Protein AF-A0A2C5Y7M2-F1 (afdb_monomer)

Structure (mmCIF, N/CA/C/O backbone):
data_AF-A0A2C5Y7M2-F1
#
_entry.id   AF-A0A2C5Y7M2-F1
#
loop_
_atom_site.group_PDB
_atom_site.id
_atom_site.type_symbol
_atom_site.label_atom_id
_atom_site.label_alt_id
_atom_site.label_comp_id
_atom_site.label_asym_id
_atom_site.label_entity_id
_atom_site.label_seq_id
_atom_site.pdbx_PDB_ins_code
_atom_site.Cartn_x
_atom_site.Cartn_y
_atom_site.Cartn_z
_atom_site.occupancy
_atom_site.B_iso_or_equiv
_atom_site.auth_seq_id
_atom_site.auth_comp_id
_atom_site.auth_asym_id
_atom_site.auth_atom_id
_atom_site.pdbx_PDB_model_num
ATOM 1 N N . MET A 1 1 ? 24.178 -23.827 -6.432 1.00 39.00 1 MET A N 1
ATOM 2 C CA . MET A 1 1 ? 23.435 -22.888 -7.298 1.00 39.00 1 MET A CA 1
ATOM 3 C C . MET A 1 1 ? 21.997 -23.362 -7.324 1.00 39.00 1 MET A C 1
ATOM 5 O O . MET A 1 1 ? 21.702 -24.304 -8.042 1.00 39.00 1 MET A O 1
ATOM 9 N N . ALA A 1 2 ? 21.168 -22.826 -6.428 1.00 41.78 2 ALA A N 1
ATOM 10 C CA . ALA A 1 2 ? 19.738 -23.113 -6.415 1.00 41.78 2 ALA A CA 1
ATOM 11 C C . ALA A 1 2 ? 19.063 -22.194 -7.438 1.00 41.78 2 ALA A C 1
ATOM 13 O O . ALA A 1 2 ? 19.348 -20.998 -7.473 1.00 41.78 2 ALA A O 1
ATOM 14 N N . ASP A 1 3 ? 18.250 -22.792 -8.297 1.00 46.00 3 ASP A N 1
ATOM 15 C CA . ASP A 1 3 ? 17.475 -22.138 -9.343 1.00 46.00 3 ASP A CA 1
ATOM 16 C C . ASP A 1 3 ? 16.365 -21.289 -8.692 1.00 46.00 3 ASP A C 1
ATOM 18 O O . ASP A 1 3 ? 15.416 -21.827 -8.121 1.00 46.00 3 ASP A O 1
ATOM 22 N N . ASP A 1 4 ? 16.519 -19.960 -8.715 1.00 47.12 4 ASP A N 1
ATOM 23 C CA . ASP A 1 4 ? 15.550 -18.971 -8.207 1.00 47.12 4 ASP A CA 1
ATOM 24 C C . ASP A 1 4 ? 14.400 -18.792 -9.221 1.00 47.12 4 ASP A C 1
ATOM 26 O O . ASP A 1 4 ? 14.153 -17.711 -9.759 1.00 47.12 4 ASP A O 1
ATOM 30 N N . SER A 1 5 ? 13.717 -19.890 -9.557 1.00 58.22 5 SER A N 1
ATOM 31 C CA . SER A 1 5 ? 12.527 -19.863 -10.411 1.00 58.22 5 SER A CA 1
ATOM 32 C C . SER A 1 5 ? 11.330 -19.348 -9.611 1.00 58.22 5 SER A C 1
ATOM 34 O O . SER A 1 5 ? 10.579 -20.098 -8.987 1.00 58.22 5 SER A O 1
ATOM 36 N N . VAL A 1 6 ? 11.162 -18.026 -9.622 1.00 54.34 6 VAL A N 1
ATOM 37 C CA . VAL A 1 6 ? 9.987 -17.330 -9.084 1.00 54.34 6 VAL A CA 1
ATOM 38 C C . VAL A 1 6 ? 8.741 -17.725 -9.899 1.00 54.34 6 VAL A C 1
ATOM 40 O O . VAL A 1 6 ? 8.752 -17.570 -11.123 1.00 54.34 6 VAL A O 1
ATOM 43 N N . PRO A 1 7 ? 7.651 -18.199 -9.265 1.00 54.91 7 PRO A N 1
ATOM 44 C CA . PRO A 1 7 ? 6.430 -18.563 -9.977 1.00 54.91 7 PRO A CA 1
ATOM 45 C C . PRO A 1 7 ? 5.786 -17.342 -10.659 1.00 54.91 7 PRO A C 1
ATOM 47 O O . PRO A 1 7 ? 5.902 -16.217 -10.158 1.00 54.91 7 PRO A O 1
ATOM 50 N N . PRO A 1 8 ? 5.087 -17.535 -11.794 1.00 54.19 8 PRO A N 1
ATOM 51 C CA . PRO A 1 8 ? 4.424 -16.449 -12.504 1.00 54.19 8 PRO A CA 1
ATOM 52 C C . PRO A 1 8 ? 3.379 -15.777 -11.605 1.00 54.19 8 PRO A C 1
ATOM 54 O O . PRO A 1 8 ? 2.550 -16.435 -10.977 1.00 54.19 8 PRO A O 1
ATOM 57 N N . MET A 1 9 ? 3.441 -14.446 -11.541 1.00 57.28 9 MET A N 1
ATOM 58 C CA . MET A 1 9 ? 2.537 -13.627 -10.734 1.00 57.28 9 MET A CA 1
ATOM 59 C C . MET A 1 9 ? 1.084 -13.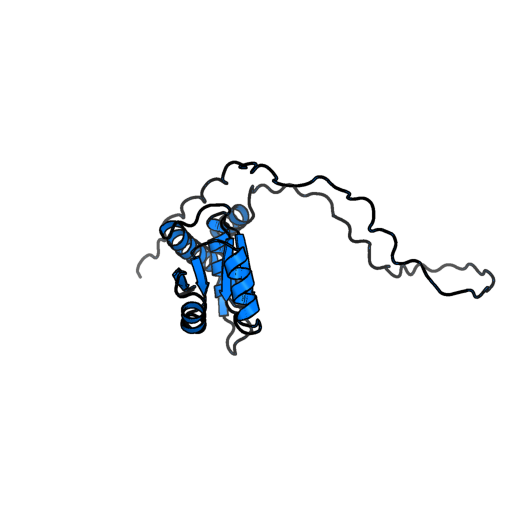800 -11.208 1.00 57.28 9 MET A C 1
ATOM 61 O O . MET A 1 9 ? 0.829 -13.691 -12.410 1.00 57.28 9 MET A O 1
ATOM 65 N N . PRO A 1 10 ? 0.119 -14.030 -10.297 1.00 65.19 10 PRO A N 1
ATOM 66 C CA . PRO A 1 10 ? -1.288 -14.086 -10.667 1.00 65.19 10 PRO A CA 1
ATOM 67 C C . PRO A 1 10 ? -1.776 -12.708 -11.153 1.00 65.19 10 PRO A C 1
ATOM 69 O O . PRO A 1 10 ? -1.325 -11.680 -10.632 1.00 65.19 10 PRO A O 1
ATOM 72 N N . PRO A 1 11 ? -2.701 -12.661 -12.131 1.00 58.88 11 PRO A N 1
ATOM 73 C CA . PRO A 1 11 ? -3.216 -11.406 -12.665 1.00 58.88 11 PRO A CA 1
ATOM 74 C C . PRO A 1 11 ? -3.920 -10.585 -11.569 1.00 58.88 11 PRO A C 1
ATOM 76 O O . PRO A 1 11 ? -4.541 -11.162 -10.668 1.00 58.88 11 PRO A O 1
ATOM 79 N N . PRO A 1 12 ? -3.840 -9.240 -11.616 1.00 57.75 12 PRO A N 1
ATOM 80 C CA . PRO A 1 12 ? -4.549 -8.392 -10.666 1.00 57.75 12 PRO A CA 1
ATOM 81 C C . PRO A 1 12 ? -6.064 -8.641 -10.762 1.00 57.75 12 PRO A C 1
ATOM 83 O O . PRO A 1 12 ? -6.567 -8.929 -11.852 1.00 57.75 12 PRO A O 1
ATOM 86 N N . PRO A 1 13 ? -6.810 -8.541 -9.646 1.00 65.69 13 PRO A N 1
ATOM 87 C CA . PRO A 1 13 ? -8.252 -8.737 -9.681 1.00 65.69 13 PRO A CA 1
ATOM 88 C C . PRO A 1 13 ? -8.921 -7.695 -10.593 1.00 65.69 13 PRO A C 1
ATOM 90 O O . PRO A 1 13 ? -8.431 -6.563 -10.692 1.00 65.69 13 PRO A O 1
ATOM 93 N N . PRO A 1 14 ? -10.042 -8.051 -11.246 1.00 60.78 14 PRO A N 1
ATOM 94 C CA . PRO A 1 14 ? -10.789 -7.114 -12.074 1.00 60.78 14 PRO A CA 1
ATOM 95 C C . PRO A 1 14 ? -11.267 -5.916 -11.237 1.00 60.78 14 PRO A C 1
ATOM 97 O O . PRO A 1 14 ? -11.563 -6.078 -10.047 1.00 60.78 14 PRO A O 1
ATOM 100 N N . PRO A 1 15 ? -11.352 -4.708 -11.829 1.00 54.75 15 PRO A N 1
ATOM 101 C CA . PRO A 1 15 ? -11.869 -3.544 -11.123 1.00 54.75 15 PRO A CA 1
ATOM 102 C C . PRO A 1 15 ? -13.305 -3.821 -10.645 1.00 54.75 15 PRO A C 1
ATOM 104 O O . PRO A 1 15 ? -14.077 -4.448 -11.379 1.00 54.75 15 PRO A O 1
ATOM 107 N N . PRO A 1 16 ? -13.692 -3.369 -9.437 1.00 62.81 16 PRO A N 1
ATOM 108 C CA . PRO A 1 16 ? -15.065 -3.519 -8.974 1.00 62.81 16 PRO A CA 1
ATOM 109 C C . PRO A 1 16 ? -16.026 -2.823 -9.953 1.00 62.81 16 PRO A C 1
ATOM 111 O O . PRO A 1 16 ? -15.674 -1.776 -10.514 1.00 62.81 16 PRO A O 1
ATOM 114 N N . PRO A 1 17 ? -17.248 -3.352 -10.157 1.00 53.97 17 PRO A N 1
ATOM 115 C CA . PRO A 1 17 ? -18.265 -2.640 -10.917 1.00 53.97 17 PRO A CA 1
ATOM 116 C C . PRO A 1 17 ? -18.476 -1.269 -10.275 1.00 53.97 17 PRO A C 1
ATOM 118 O O . PRO A 1 17 ? -18.503 -1.159 -9.049 1.00 53.97 17 PRO A O 1
ATOM 121 N N . ALA A 1 18 ? -18.601 -0.223 -11.097 1.00 44.53 18 ALA A N 1
ATOM 122 C CA . ALA A 1 18 ? -18.825 1.141 -10.637 1.00 44.53 18 ALA A CA 1
ATOM 123 C C . ALA A 1 18 ? -20.130 1.214 -9.828 1.00 44.53 18 ALA A C 1
ATOM 125 O O . ALA A 1 18 ? -21.208 1.478 -10.361 1.00 44.53 18 ALA A O 1
ATOM 126 N N . ALA A 1 19 ? -20.041 0.961 -8.524 1.00 40.66 19 ALA A N 1
ATOM 127 C CA . ALA A 1 19 ? -21.136 1.126 -7.596 1.00 40.66 19 ALA A CA 1
ATOM 128 C C . ALA A 1 19 ? -21.393 2.628 -7.488 1.00 40.66 19 ALA A C 1
ATOM 130 O O . ALA A 1 19 ? -20.747 3.352 -6.727 1.00 40.66 19 ALA A O 1
ATOM 131 N N . ARG A 1 20 ? -22.328 3.110 -8.310 1.00 38.03 20 ARG A N 1
ATOM 132 C CA . ARG A 1 20 ? -22.938 4.434 -8.208 1.00 38.03 20 ARG A CA 1
ATOM 133 C C . ARG A 1 20 ? -23.596 4.521 -6.828 1.00 38.03 20 ARG A C 1
ATOM 135 O O . ARG A 1 20 ? -24.778 4.230 -6.669 1.00 38.03 20 ARG A O 1
ATOM 142 N N . ARG A 1 21 ? -22.828 4.897 -5.803 1.00 41.69 21 ARG A N 1
ATOM 143 C CA . ARG A 1 21 ? -23.415 5.321 -4.532 1.00 41.69 21 ARG A CA 1
ATOM 144 C C . ARG A 1 21 ? -24.323 6.516 -4.840 1.00 41.69 21 ARG A C 1
ATOM 146 O O . ARG A 1 21 ? -23.886 7.428 -5.549 1.00 41.69 21 ARG A O 1
ATOM 153 N N . PRO A 1 22 ? -25.572 6.536 -4.347 1.00 36.66 22 PRO A N 1
ATOM 154 C CA . PRO A 1 22 ? -26.422 7.703 -4.502 1.00 36.66 22 PRO A CA 1
ATOM 155 C C . PRO A 1 22 ? -25.709 8.901 -3.869 1.00 36.66 22 PRO A C 1
ATOM 157 O O . PRO A 1 22 ? -25.356 8.876 -2.688 1.00 36.66 22 PRO A O 1
ATOM 160 N N . ARG A 1 23 ? -25.461 9.939 -4.679 1.00 41.03 23 ARG A N 1
ATOM 161 C CA . ARG A 1 23 ? -24.996 11.246 -4.211 1.00 41.03 23 ARG A CA 1
ATOM 162 C C . ARG A 1 23 ? -26.050 11.787 -3.244 1.00 41.03 23 ARG A C 1
ATOM 164 O O . ARG A 1 23 ? -27.062 12.335 -3.670 1.00 41.03 23 ARG A O 1
ATOM 171 N N . ARG A 1 24 ? -25.839 11.603 -1.940 1.00 42.03 24 ARG A N 1
ATOM 172 C CA . ARG A 1 24 ? -26.591 12.331 -0.918 1.00 42.03 24 ARG A CA 1
ATOM 173 C C . ARG A 1 24 ? -26.152 13.794 -0.969 1.00 42.03 24 ARG A C 1
ATOM 175 O O . ARG A 1 24 ? -25.015 14.093 -0.630 1.00 42.03 24 ARG A O 1
ATOM 182 N N . GLY A 1 25 ? -27.081 14.670 -1.340 1.00 32.72 25 GLY A N 1
ATOM 183 C CA . GLY A 1 25 ? -27.091 16.058 -0.884 1.00 32.72 25 GLY A CA 1
ATOM 184 C C . GLY A 1 25 ? -26.689 17.122 -1.904 1.00 32.72 25 GLY A C 1
ATOM 185 O O . GLY A 1 25 ? -25.513 17.334 -2.161 1.00 32.72 25 GLY A O 1
ATOM 186 N N . SER A 1 26 ? -27.717 17.848 -2.348 1.00 34.91 26 SER A N 1
ATOM 187 C CA . SER A 1 26 ? -27.740 19.247 -2.794 1.00 34.91 26 SER A CA 1
ATOM 188 C C . SER A 1 26 ? -27.040 19.624 -4.105 1.00 34.91 26 SER A C 1
ATOM 190 O O . SER A 1 26 ? -25.855 19.940 -4.167 1.00 34.91 26 SER A O 1
ATOM 192 N N . ALA A 1 27 ? -27.855 19.690 -5.159 1.00 43.22 27 ALA A N 1
ATOM 193 C CA . ALA A 1 27 ? -27.615 20.551 -6.303 1.00 43.22 27 ALA A CA 1
ATOM 194 C C . ALA A 1 27 ? -27.824 22.013 -5.875 1.00 43.22 27 ALA A C 1
ATOM 196 O O . ALA A 1 27 ? -28.959 22.451 -5.706 1.00 43.22 27 ALA A O 1
ATOM 197 N N . ALA A 1 28 ? -26.737 22.764 -5.717 1.00 34.69 28 ALA A N 1
ATOM 198 C CA . ALA A 1 28 ? -26.791 24.218 -5.678 1.00 34.69 28 ALA A CA 1
ATOM 199 C C . ALA A 1 28 ? -25.488 24.814 -6.232 1.00 34.69 28 ALA A C 1
ATOM 201 O O . ALA A 1 28 ? -24.431 24.703 -5.624 1.00 34.69 28 ALA A O 1
ATOM 202 N N . SER A 1 29 ? -25.624 25.467 -7.387 1.00 36.75 29 SER A N 1
ATOM 203 C CA . SER A 1 29 ? -24.822 26.606 -7.848 1.00 36.75 29 SER A CA 1
ATOM 204 C C . SER A 1 29 ? -23.313 26.401 -8.081 1.00 36.75 29 SER A C 1
ATOM 206 O O . SER A 1 29 ? -22.482 26.640 -7.211 1.00 36.75 29 SER A O 1
ATOM 208 N N . LEU A 1 30 ? -22.945 26.064 -9.324 1.00 36.31 30 LEU A N 1
ATOM 209 C CA . LEU A 1 30 ? -21.586 26.222 -9.871 1.00 36.31 30 LEU A CA 1
ATOM 210 C C . LEU A 1 30 ? -21.572 27.322 -10.940 1.00 36.31 30 LEU A C 1
ATOM 212 O O . LEU A 1 30 ? -21.263 27.085 -12.104 1.00 36.31 30 LEU A O 1
ATOM 216 N N . ALA A 1 31 ? -21.944 28.536 -10.543 1.00 39.28 31 ALA A N 1
ATOM 217 C CA . ALA A 1 31 ? -21.806 29.725 -11.373 1.00 39.28 31 ALA A CA 1
ATOM 218 C C . ALA A 1 31 ? -21.481 30.928 -10.485 1.00 39.28 31 ALA A C 1
ATOM 220 O O . ALA A 1 31 ? -22.383 31.700 -10.191 1.00 39.28 31 ALA A O 1
ATOM 221 N N . SER A 1 32 ? -20.237 31.044 -9.994 1.00 37.44 32 SER A N 1
ATOM 222 C CA . SER A 1 32 ? -19.640 32.293 -9.460 1.00 37.44 32 SER A CA 1
ATOM 223 C C . SER A 1 32 ? -18.211 32.066 -8.934 1.00 37.44 32 SER A C 1
ATOM 225 O O . SER A 1 32 ? -18.007 32.118 -7.732 1.00 37.44 32 SER A O 1
ATOM 227 N N . LEU A 1 33 ? -17.205 31.814 -9.782 1.00 37.72 33 LEU A N 1
ATOM 228 C CA . LEU A 1 33 ? -15.784 31.917 -9.372 1.00 37.72 33 LEU A CA 1
ATOM 229 C C . LEU A 1 33 ? -14.861 32.300 -10.553 1.00 37.72 33 LEU A C 1
ATOM 231 O O . LEU A 1 33 ? -13.806 31.706 -10.744 1.00 37.72 33 LEU A O 1
ATOM 235 N N . SER A 1 34 ? -15.239 33.294 -11.366 1.00 40.41 34 SER A N 1
ATOM 236 C CA . SER A 1 34 ? -14.351 33.866 -12.402 1.00 40.41 34 SER A CA 1
ATOM 237 C C . SER A 1 34 ? -14.071 35.367 -12.235 1.00 40.41 34 SER A C 1
ATOM 239 O O . SER A 1 34 ? -13.579 35.994 -13.166 1.00 40.41 34 SER A O 1
ATOM 241 N N . THR A 1 35 ? -14.347 35.964 -11.070 1.00 37.16 35 THR A N 1
ATOM 242 C CA . THR A 1 35 ? -14.353 37.437 -10.917 1.00 37.16 35 THR A CA 1
ATOM 243 C C . THR A 1 35 ? -13.390 37.957 -9.851 1.00 37.16 35 THR A C 1
ATOM 245 O O . THR A 1 35 ? -13.740 38.850 -9.090 1.00 37.16 35 THR A O 1
ATOM 248 N N . VAL A 1 36 ? -12.159 37.444 -9.773 1.00 40.66 36 VAL A N 1
ATOM 249 C CA . VAL A 1 36 ? -11.131 38.097 -8.939 1.00 40.66 36 VAL A CA 1
ATOM 250 C C . VAL A 1 36 ? -9.745 38.030 -9.582 1.00 40.66 36 VAL A C 1
ATOM 252 O O . VAL A 1 36 ? -8.855 37.368 -9.066 1.00 40.66 36 VAL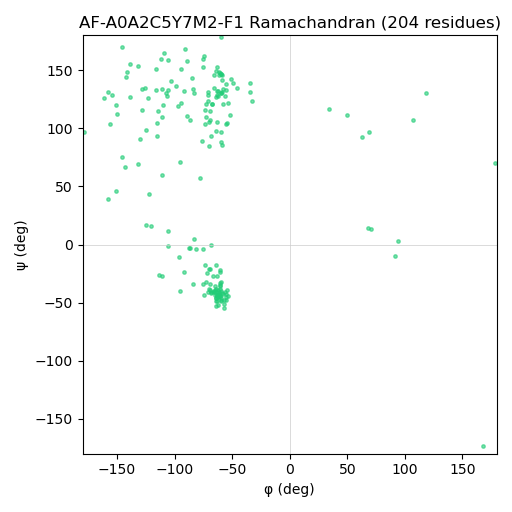 A O 1
ATOM 255 N N . LEU A 1 37 ? -9.541 38.717 -10.714 1.00 34.41 37 LEU A N 1
ATOM 256 C CA . LEU A 1 37 ? -8.212 39.273 -11.029 1.00 34.41 37 LEU A CA 1
ATOM 257 C C . LEU A 1 37 ? -8.240 40.447 -12.023 1.00 34.41 37 LEU A C 1
ATOM 259 O O . LEU A 1 37 ? -7.380 40.573 -12.890 1.00 34.41 37 LEU A O 1
ATOM 263 N N . SER A 1 38 ? -9.221 41.341 -11.908 1.00 39.62 38 SER A N 1
ATOM 264 C CA . SER A 1 38 ? -9.207 42.608 -12.649 1.00 39.62 38 SER A CA 1
ATOM 265 C C . SER A 1 38 ? -9.339 43.769 -11.677 1.00 39.62 38 SER A C 1
ATOM 267 O O . SER A 1 38 ? -10.440 44.060 -11.226 1.00 39.62 38 SER A O 1
ATOM 269 N N . SER A 1 39 ? -8.205 44.382 -11.329 1.00 30.16 39 SER A N 1
ATOM 270 C CA . SER A 1 39 ? -8.029 45.769 -10.847 1.00 30.16 39 SER A CA 1
ATOM 271 C C . SER A 1 39 ? -6.525 45.978 -10.622 1.00 30.16 39 SER A C 1
ATOM 273 O O . SER A 1 39 ? -5.963 45.390 -9.705 1.00 30.16 39 SER A O 1
ATOM 275 N N . SER A 1 40 ? -5.797 46.564 -11.575 1.00 35.94 40 SER A N 1
ATOM 276 C CA . SER A 1 40 ? -5.325 47.972 -11.607 1.00 35.94 40 SER A CA 1
ATOM 277 C C . SER A 1 40 ? -3.784 47.919 -11.628 1.00 35.94 40 SER A C 1
ATOM 279 O O . SER A 1 40 ? -3.199 47.131 -10.900 1.00 35.94 40 SER A O 1
ATOM 281 N N . SER A 1 41 ? -3.056 48.605 -12.513 1.00 35.25 41 SER A N 1
ATOM 282 C CA . SER A 1 41 ? -3.055 50.062 -12.647 1.00 35.25 41 SER A CA 1
ATOM 283 C C . SER A 1 41 ? -2.590 50.546 -14.031 1.00 35.25 41 SER A C 1
ATOM 285 O O . SER A 1 41 ? -1.546 50.144 -14.530 1.00 35.25 41 SER A O 1
ATOM 287 N N . SER A 1 42 ? -3.399 51.448 -14.587 1.00 38.44 42 SER A N 1
ATOM 288 C CA . SER A 1 42 ? -3.059 52.779 -15.115 1.00 38.44 42 SER A CA 1
ATOM 289 C C . SER A 1 42 ? -1.884 52.980 -16.088 1.00 38.44 42 SER A C 1
ATOM 291 O O . SER A 1 42 ? -0.720 52.997 -15.708 1.00 38.44 42 SER A O 1
ATOM 293 N N . SER A 1 43 ? -2.283 53.317 -17.321 1.00 39.69 43 SER A N 1
ATOM 294 C CA . SER A 1 43 ? -1.807 54.400 -18.200 1.00 39.69 43 SER A CA 1
ATOM 295 C C . SER A 1 43 ? -0.336 54.816 -18.186 1.00 39.69 43 SER A C 1
ATOM 297 O O . SER A 1 43 ? 0.122 55.519 -17.290 1.00 39.69 43 SER A O 1
ATOM 299 N N . SER A 1 44 ? 0.312 54.619 -19.335 1.00 33.53 44 SER A N 1
ATOM 300 C CA . SER A 1 44 ? 1.136 55.649 -19.978 1.00 33.53 44 SER A CA 1
ATOM 301 C C . SER A 1 44 ? 1.135 55.432 -21.492 1.00 33.53 44 SER A C 1
ATOM 303 O O . SER A 1 44 ? 1.511 54.378 -21.993 1.00 33.53 44 SER A O 1
ATOM 305 N N . THR A 1 45 ? 0.657 56.439 -22.215 1.00 40.47 45 THR A N 1
ATOM 306 C CA . THR A 1 45 ? 0.718 56.581 -23.671 1.00 40.47 45 THR A CA 1
ATOM 307 C C . THR A 1 45 ? 2.159 56.776 -24.133 1.00 40.47 45 THR A C 1
ATOM 309 O O . THR A 1 45 ? 2.761 57.783 -23.768 1.00 40.47 45 THR A O 1
ATOM 312 N N . VAL A 1 46 ? 2.679 55.896 -24.995 1.00 34.00 46 VAL A N 1
ATOM 313 C CA . VAL A 1 46 ? 3.780 56.234 -25.911 1.00 34.00 46 VAL A CA 1
ATOM 314 C C . VAL A 1 46 ? 3.517 55.626 -27.289 1.00 34.00 46 VAL A C 1
ATOM 316 O O . VAL A 1 46 ? 3.240 54.441 -27.446 1.00 34.00 46 VAL A O 1
ATOM 319 N N . THR A 1 47 ? 3.584 56.533 -28.253 1.00 35.47 47 THR A N 1
ATOM 320 C CA . THR A 1 47 ? 3.540 56.461 -29.709 1.00 35.47 47 THR A CA 1
ATOM 321 C C . THR A 1 47 ? 4.178 55.228 -30.355 1.00 35.47 47 THR A C 1
ATOM 323 O O . THR A 1 47 ? 5.274 54.798 -30.006 1.00 35.47 47 THR A O 1
ATOM 326 N N . SER A 1 48 ? 3.485 54.731 -31.380 1.00 42.75 48 SER A N 1
ATOM 327 C CA . SER A 1 48 ? 3.860 53.661 -32.302 1.00 42.75 48 SER A CA 1
ATOM 328 C C . SER A 1 48 ? 5.258 53.809 -32.909 1.00 42.75 48 SER A C 1
ATOM 330 O O . SER A 1 48 ? 5.621 54.873 -33.403 1.00 42.75 48 SER A O 1
ATOM 332 N N . SER A 1 49 ? 5.989 52.698 -33.007 1.00 35.47 49 SER A N 1
ATOM 333 C CA . SER A 1 49 ? 7.007 52.463 -34.039 1.00 35.47 49 SER A CA 1
ATOM 334 C C . SER A 1 49 ? 7.185 50.958 -34.220 1.00 35.47 49 SER A C 1
ATOM 336 O O . SER A 1 49 ? 7.770 50.268 -33.393 1.00 35.47 49 SER A O 1
ATOM 338 N N . SER A 1 50 ? 6.619 50.443 -35.302 1.00 45.19 50 SER A N 1
ATOM 339 C CA . SER A 1 50 ? 6.804 49.082 -35.788 1.00 45.19 50 SER A CA 1
ATOM 340 C C . SER A 1 50 ? 8.199 48.912 -36.385 1.00 45.19 50 SER A C 1
ATOM 342 O O . SER A 1 50 ? 8.502 49.568 -37.380 1.00 45.19 50 SER A O 1
ATOM 344 N N . THR A 1 51 ? 9.016 47.988 -35.871 1.00 33.81 51 THR A N 1
ATOM 345 C CA . THR A 1 51 ? 10.013 47.279 -36.691 1.00 33.81 51 THR A CA 1
ATOM 346 C C . THR A 1 51 ? 10.357 45.911 -36.095 1.00 33.81 51 THR A C 1
ATOM 348 O O . THR A 1 51 ? 10.658 45.751 -34.919 1.00 33.81 51 THR A O 1
ATOM 351 N N . THR A 1 52 ? 10.259 44.932 -36.976 1.00 45.47 52 THR A N 1
ATOM 352 C CA . THR A 1 52 ? 10.600 43.513 -36.961 1.00 45.47 52 THR A CA 1
ATOM 353 C C . THR A 1 52 ? 11.820 43.107 -36.124 1.00 45.47 52 THR A C 1
ATOM 355 O O . THR A 1 52 ? 12.944 43.487 -36.436 1.00 45.47 52 THR A O 1
ATOM 358 N N . THR A 1 53 ? 11.637 42.189 -35.172 1.00 39.16 53 THR A N 1
ATOM 359 C CA . THR A 1 53 ? 12.472 40.975 -35.051 1.00 39.16 53 THR A CA 1
ATOM 360 C C . THR A 1 53 ? 11.747 39.941 -34.191 1.00 39.16 53 THR A C 1
ATOM 362 O O . THR A 1 53 ? 11.291 40.232 -33.088 1.00 39.16 53 THR A O 1
ATOM 365 N N . ALA A 1 54 ? 11.596 38.730 -34.726 1.00 49.16 54 ALA A N 1
ATOM 366 C CA . ALA A 1 54 ? 11.020 37.598 -34.021 1.00 49.16 54 ALA A CA 1
ATOM 367 C C . ALA A 1 54 ? 11.899 37.230 -32.818 1.00 49.16 54 ALA A C 1
ATOM 369 O O . ALA A 1 54 ? 12.960 36.632 -32.962 1.00 49.16 54 ALA A O 1
ATOM 370 N N . SER A 1 55 ? 11.429 37.574 -31.627 1.00 44.16 55 SER A N 1
ATOM 371 C CA . SER A 1 55 ? 11.813 36.924 -30.383 1.00 44.16 55 SER A CA 1
ATOM 372 C C . SER A 1 55 ? 10.509 36.596 -29.681 1.00 44.16 55 SER A C 1
ATOM 374 O O . SER A 1 55 ? 9.917 37.435 -29.002 1.00 44.16 55 SER A O 1
ATOM 376 N N . SER A 1 56 ? 9.980 35.402 -29.946 1.00 48.22 56 SER A N 1
ATOM 377 C CA . SER A 1 56 ? 8.834 34.893 -29.205 1.00 48.22 56 SER A CA 1
ATOM 378 C C . SER A 1 56 ? 9.315 34.562 -27.796 1.00 48.22 56 SER A C 1
ATOM 380 O O . SER A 1 56 ? 9.695 33.429 -27.504 1.00 48.22 56 SER A O 1
ATOM 382 N N . ALA A 1 57 ? 9.326 35.577 -26.935 1.00 43.50 57 ALA A N 1
ATOM 383 C CA . ALA A 1 57 ? 9.276 35.393 -25.500 1.00 43.50 57 ALA A CA 1
ATOM 384 C C . ALA A 1 57 ? 8.035 34.538 -25.227 1.00 43.50 57 ALA A C 1
ATOM 386 O O . ALA A 1 57 ? 6.902 34.993 -25.394 1.00 43.50 57 ALA A O 1
ATOM 387 N N . SER A 1 58 ? 8.253 33.261 -24.921 1.00 49.12 58 SER A N 1
ATOM 388 C CA . SER A 1 58 ? 7.193 32.326 -24.589 1.00 49.12 58 SER A CA 1
ATOM 389 C C . SER A 1 58 ? 6.533 32.810 -23.306 1.00 49.12 58 SER A C 1
ATOM 391 O O . SER A 1 58 ? 7.010 32.573 -22.198 1.00 49.12 58 SER A O 1
ATOM 393 N N . SER A 1 59 ? 5.411 33.516 -23.459 1.00 59.00 59 SER A N 1
ATOM 394 C CA . SER A 1 59 ? 4.420 33.616 -22.395 1.00 59.00 59 SER A CA 1
ATOM 395 C C . SER A 1 59 ? 4.213 32.202 -21.842 1.00 59.00 59 SER A C 1
ATOM 397 O O . SER A 1 59 ? 4.130 31.279 -22.660 1.00 59.00 59 SER A O 1
ATOM 399 N N . PRO A 1 60 ? 4.181 31.992 -20.511 1.00 57.22 60 PRO A N 1
ATOM 400 C CA . PRO A 1 60 ? 3.954 30.666 -19.954 1.00 57.22 60 PRO A CA 1
ATOM 401 C C . PRO A 1 60 ? 2.696 30.116 -20.614 1.00 57.22 60 PRO A C 1
ATOM 403 O O . PRO A 1 60 ? 1.612 30.688 -20.484 1.00 57.22 60 PRO A O 1
ATOM 406 N N . SER A 1 61 ? 2.888 29.085 -21.437 1.00 67.38 61 SER A N 1
ATOM 407 C CA . SER A 1 61 ? 1.830 28.495 -22.236 1.00 67.38 61 SER A CA 1
ATOM 408 C C . SER A 1 61 ? 0.710 28.136 -21.279 1.00 67.38 61 SER A C 1
ATOM 410 O O . SER A 1 61 ? 0.943 27.402 -20.314 1.00 67.38 61 SER A O 1
ATOM 412 N N . CYS A 1 62 ? -0.472 28.700 -21.529 1.00 73.94 62 CYS A N 1
ATOM 413 C CA . CYS A 1 62 ? -1.722 28.286 -20.909 1.00 73.94 62 CYS A CA 1
ATOM 414 C C . CYS A 1 62 ? -1.699 26.767 -20.691 1.00 73.94 62 CYS A C 1
ATOM 416 O O . CYS A 1 62 ? -1.320 26.032 -21.607 1.00 73.94 62 CYS A O 1
ATOM 418 N N . PHE A 1 63 ? -2.049 26.308 -19.483 1.00 79.56 63 PHE A N 1
ATOM 419 C CA . PHE A 1 63 ? -2.089 24.883 -19.170 1.00 79.56 63 PHE A CA 1
ATOM 420 C C . PHE A 1 63 ? -3.009 24.191 -20.179 1.00 79.56 63 PHE A C 1
ATOM 422 O O . PHE A 1 63 ? -4.229 24.334 -20.121 1.00 79.56 63 PHE A O 1
ATOM 429 N N . SER A 1 64 ? -2.419 23.488 -21.143 1.00 84.56 64 SER A N 1
ATOM 430 C CA . SER A 1 64 ? -3.162 22.796 -22.187 1.00 84.56 64 SER A CA 1
ATOM 431 C C . SER A 1 64 ? -3.139 21.309 -21.895 1.00 84.56 64 SER A C 1
ATOM 433 O O . SER A 1 64 ? -2.076 20.734 -21.651 1.00 84.56 64 SER A O 1
ATOM 435 N N . PHE A 1 65 ? -4.295 20.669 -21.985 1.00 81.00 65 PHE A N 1
ATOM 436 C CA . PHE A 1 65 ? -4.344 19.222 -22.082 1.00 81.00 65 PHE A CA 1
ATOM 437 C C . PHE A 1 65 ? -3.886 18.858 -23.498 1.00 81.00 65 PHE A C 1
ATOM 439 O O . PHE A 1 65 ? -4.503 19.283 -24.473 1.00 81.00 65 PHE A O 1
ATOM 446 N N . GLY A 1 66 ? -2.753 18.156 -23.612 1.00 85.31 66 GLY A N 1
ATOM 447 C CA . GLY A 1 66 ? -2.258 17.659 -24.898 1.00 85.31 66 GLY A CA 1
ATOM 448 C C . GLY A 1 66 ? -3.254 16.705 -25.570 1.00 85.31 66 GLY A C 1
ATOM 449 O O . GLY A 1 66 ? -4.309 16.392 -25.017 1.00 85.31 66 GLY A O 1
ATOM 450 N N . ALA A 1 67 ? -2.921 16.217 -26.768 1.00 88.62 67 ALA A N 1
ATOM 451 C CA . ALA A 1 67 ? -3.772 15.251 -27.463 1.00 88.62 67 ALA A CA 1
ATOM 452 C C . ALA A 1 67 ? -4.034 14.013 -26.574 1.00 88.62 67 ALA A C 1
ATOM 454 O O . ALA A 1 67 ? -3.085 13.482 -25.986 1.00 88.62 67 ALA A O 1
ATOM 455 N N . PRO A 1 68 ? -5.291 13.544 -26.453 1.00 86.69 68 PRO A N 1
ATOM 456 C CA . PRO A 1 68 ? -5.599 12.367 -25.654 1.00 86.69 68 PRO A CA 1
ATOM 457 C C . PRO A 1 68 ? -4.901 11.143 -26.250 1.00 86.69 68 PRO A C 1
ATOM 459 O O . PRO A 1 68 ? -5.024 10.861 -27.441 1.00 86.69 68 PRO A O 1
ATOM 462 N N . LEU A 1 69 ? -4.172 10.410 -25.410 1.00 86.50 69 LEU A N 1
ATOM 463 C CA . LEU A 1 69 ? -3.519 9.164 -25.793 1.00 86.50 69 LEU A CA 1
ATOM 464 C C . LEU A 1 69 ? -4.376 7.972 -25.347 1.00 86.50 69 LEU A C 1
ATOM 466 O O . LEU A 1 69 ? -4.863 7.974 -24.212 1.00 86.50 69 LEU A O 1
ATOM 470 N N . PRO A 1 70 ? -4.558 6.943 -26.194 1.00 90.94 70 PRO A N 1
ATOM 471 C CA . PRO A 1 70 ? -5.246 5.729 -25.785 1.00 90.94 70 PRO A CA 1
ATOM 472 C C . PRO A 1 70 ? -4.396 4.982 -24.750 1.00 90.94 70 PRO A C 1
ATOM 474 O O . PRO A 1 70 ? -3.257 4.604 -25.023 1.00 90.94 70 PRO A O 1
ATOM 477 N N . CYS A 1 71 ? -4.945 4.755 -23.557 1.00 89.19 71 CYS A N 1
ATOM 478 C CA . CYS A 1 71 ? -4.331 3.896 -22.553 1.00 89.19 71 CYS A CA 1
ATOM 479 C C . CYS A 1 71 ? -4.908 2.470 -22.672 1.00 89.19 71 CYS A C 1
ATOM 481 O O . CYS A 1 71 ? -6.117 2.289 -22.535 1.00 89.19 71 CYS A O 1
ATOM 483 N N . PRO A 1 72 ? -4.078 1.434 -22.905 1.00 94.19 72 PRO A N 1
ATOM 484 C CA . PRO A 1 72 ? -4.565 0.056 -23.033 1.00 94.19 72 PRO A CA 1
ATOM 485 C C . PRO A 1 72 ? -4.937 -0.576 -21.680 1.00 94.19 72 PRO A C 1
ATOM 487 O O . PRO A 1 72 ? -5.408 -1.709 -21.630 1.00 94.19 72 PRO A O 1
ATOM 490 N N . PHE A 1 73 ? -4.715 0.139 -20.573 1.00 95.06 73 PHE A N 1
ATOM 491 C CA . PHE A 1 73 ? -4.927 -0.345 -19.214 1.00 95.06 73 PHE A CA 1
ATOM 492 C C . PHE A 1 73 ? -6.107 0.372 -18.559 1.00 95.06 73 PHE A C 1
ATOM 494 O O . PHE A 1 73 ? -6.178 1.599 -18.569 1.00 95.06 73 PHE A O 1
ATOM 501 N N . ALA A 1 74 ? -6.990 -0.394 -17.917 1.00 92.06 74 ALA A N 1
ATOM 502 C CA . ALA A 1 74 ? -8.148 0.149 -17.204 1.00 92.06 74 ALA A CA 1
ATOM 503 C C . ALA A 1 74 ? -7.776 0.875 -15.897 1.00 92.06 74 ALA A C 1
ATOM 505 O O . ALA A 1 74 ? -8.525 1.730 -15.429 1.00 92.06 74 ALA A O 1
ATOM 506 N N . THR A 1 75 ? -6.633 0.536 -15.291 1.00 94.31 75 THR A N 1
ATOM 507 C CA . THR A 1 75 ? -6.157 1.137 -14.040 1.00 94.31 75 THR A CA 1
ATOM 508 C C . THR A 1 75 ? -4.656 1.394 -14.086 1.00 94.31 75 THR A C 1
ATOM 510 O O . THR A 1 75 ? -3.899 0.710 -14.779 1.00 94.31 75 THR A O 1
ATOM 513 N N . VAL A 1 76 ? -4.206 2.353 -13.274 1.00 94.50 76 VAL A N 1
ATOM 514 C CA . VAL A 1 76 ? -2.776 2.632 -13.083 1.00 94.50 76 VAL A CA 1
ATOM 515 C C . VAL A 1 76 ? -2.026 1.419 -12.514 1.00 94.50 76 VAL A C 1
ATOM 517 O O . VAL A 1 76 ? -0.882 1.168 -12.879 1.00 94.50 76 VAL A O 1
ATOM 520 N N . THR A 1 77 ? -2.688 0.616 -11.675 1.00 96.44 77 THR A N 1
ATOM 521 C CA . THR A 1 77 ? -2.137 -0.630 -11.126 1.00 96.44 77 THR A CA 1
ATOM 522 C C . THR A 1 77 ? -1.933 -1.688 -12.203 1.00 96.44 77 THR A C 1
ATOM 524 O O . THR A 1 77 ? -0.887 -2.328 -12.213 1.00 96.44 77 THR A O 1
ATOM 527 N N . ALA A 1 78 ? -2.863 -1.837 -13.154 1.00 95.19 78 ALA A N 1
ATOM 528 C CA . ALA A 1 78 ? -2.700 -2.765 -14.272 1.00 95.19 78 ALA A CA 1
ATOM 529 C C . ALA A 1 78 ? -1.503 -2.378 -15.155 1.00 95.19 78 ALA A C 1
ATOM 531 O O . ALA A 1 78 ? -0.684 -3.235 -15.480 1.00 95.19 78 ALA A O 1
ATOM 532 N N . ALA A 1 79 ? -1.357 -1.086 -15.467 1.00 95.50 79 ALA A N 1
ATOM 533 C CA . ALA A 1 79 ? -0.201 -0.579 -16.207 1.00 95.50 79 ALA A CA 1
ATOM 534 C C . ALA A 1 79 ? 1.119 -0.845 -15.461 1.00 95.50 79 ALA A C 1
ATOM 536 O O . ALA A 1 79 ? 2.092 -1.308 -16.054 1.00 95.50 79 ALA A O 1
ATOM 537 N N . PHE A 1 80 ? 1.140 -0.603 -14.148 1.00 96.12 80 PHE A N 1
ATOM 538 C CA . PHE A 1 80 ? 2.310 -0.827 -13.301 1.00 96.12 80 PHE A CA 1
ATOM 539 C C . PHE A 1 80 ? 2.720 -2.300 -13.224 1.00 96.12 80 PHE A C 1
ATOM 541 O O . PHE A 1 80 ? 3.891 -2.617 -13.424 1.00 96.12 80 PHE A O 1
ATOM 548 N N . TYR A 1 81 ? 1.778 -3.213 -12.974 1.00 96.00 81 TYR A N 1
ATOM 549 C CA . TYR A 1 81 ? 2.096 -4.640 -12.886 1.00 96.00 81 TYR A CA 1
ATOM 550 C C . TYR A 1 81 ? 2.475 -5.239 -14.237 1.00 96.00 81 TYR A C 1
ATOM 552 O O . TYR A 1 81 ? 3.372 -6.081 -14.289 1.00 96.00 81 TYR A O 1
ATOM 560 N N . HIS A 1 82 ? 1.869 -4.762 -15.329 1.00 95.75 82 HIS A N 1
ATOM 561 C CA . HIS A 1 82 ? 2.336 -5.093 -16.670 1.00 95.75 82 HIS A CA 1
ATOM 562 C C . HIS A 1 82 ? 3.803 -4.679 -16.829 1.00 95.75 82 HIS A C 1
ATOM 564 O O . HIS A 1 82 ? 4.647 -5.538 -17.076 1.00 95.75 82 HIS A O 1
ATOM 570 N N . GLN A 1 83 ? 4.130 -3.408 -16.564 1.00 95.12 83 GLN A N 1
ATOM 571 C CA . GLN A 1 83 ? 5.500 -2.893 -16.638 1.00 95.12 83 GLN A CA 1
ATOM 572 C C . GLN A 1 83 ? 6.479 -3.693 -15.764 1.00 95.12 83 GLN A C 1
ATOM 574 O O . GLN A 1 83 ? 7.576 -4.027 -16.205 1.00 95.12 83 GLN A O 1
ATOM 579 N N . ALA A 1 84 ? 6.088 -4.051 -14.539 1.00 95.50 84 ALA A N 1
ATOM 580 C CA . ALA A 1 84 ? 6.926 -4.826 -13.628 1.00 95.50 84 ALA A CA 1
ATOM 581 C C . ALA A 1 84 ? 7.186 -6.266 -14.092 1.00 95.50 84 ALA A C 1
ATOM 583 O O . ALA A 1 84 ? 8.217 -6.846 -13.741 1.00 95.50 84 ALA A O 1
ATOM 584 N N . SER A 1 85 ? 6.273 -6.839 -14.880 1.00 94.75 85 SER A N 1
ATOM 585 C CA . SER A 1 85 ? 6.430 -8.171 -15.466 1.00 94.75 85 SER A CA 1
ATOM 586 C C . SER A 1 85 ? 7.245 -8.166 -16.763 1.00 94.75 85 SER A C 1
ATOM 588 O O . SER A 1 85 ? 7.997 -9.110 -17.002 1.00 94.75 85 SER A O 1
ATOM 590 N N . THR A 1 86 ? 7.137 -7.105 -17.571 1.00 94.81 86 THR A N 1
ATOM 591 C CA . THR A 1 86 ? 7.752 -7.023 -18.905 1.00 94.81 86 THR A CA 1
ATOM 592 C C . THR A 1 86 ? 9.141 -6.397 -18.910 1.00 94.81 86 THR A C 1
ATOM 594 O O . THR A 1 86 ? 9.916 -6.641 -19.832 1.00 94.81 86 THR A O 1
ATOM 597 N N . CYS A 1 87 ? 9.472 -5.576 -17.913 1.00 90.88 87 CYS A N 1
ATOM 598 C CA . CYS A 1 87 ? 10.786 -4.951 -17.833 1.00 90.88 87 CYS A CA 1
ATOM 599 C C . CYS A 1 87 ? 11.882 -5.925 -17.377 1.00 90.88 87 CYS A C 1
ATOM 601 O O . CYS A 1 87 ? 11.619 -6.846 -16.595 1.00 90.88 87 CYS A O 1
ATOM 603 N N . PRO A 1 88 ? 13.141 -5.676 -17.785 1.00 92.44 88 PRO A N 1
ATOM 604 C CA . PRO A 1 88 ? 14.299 -6.334 -17.196 1.00 92.44 88 PRO A CA 1
ATOM 605 C C . PRO A 1 88 ? 14.292 -6.228 -15.667 1.00 92.44 88 PRO A C 1
ATOM 607 O O . PRO A 1 88 ? 13.948 -5.194 -15.093 1.00 92.44 88 PRO A O 1
ATOM 610 N N . ALA A 1 89 ? 14.727 -7.294 -14.991 1.00 85.56 89 ALA A N 1
ATOM 611 C CA . ALA A 1 89 ? 14.712 -7.360 -13.528 1.00 85.56 89 ALA A CA 1
ATOM 612 C C . ALA A 1 89 ? 15.567 -6.270 -12.850 1.00 85.56 89 ALA A C 1
ATOM 614 O O . ALA A 1 89 ? 15.322 -5.947 -11.691 1.00 85.56 89 ALA A O 1
ATOM 615 N N . SER A 1 90 ? 16.541 -5.709 -13.573 1.00 89.06 90 SER A N 1
ATOM 616 C CA . SER A 1 90 ? 17.457 -4.656 -13.126 1.00 89.06 90 SER A CA 1
ATOM 617 C C . SER A 1 90 ? 16.924 -3.231 -13.312 1.00 89.06 90 SER A C 1
ATOM 619 O O . SER A 1 90 ? 17.598 -2.283 -12.920 1.00 89.06 90 SER A O 1
ATOM 621 N N . THR A 1 91 ? 15.740 -3.033 -13.904 1.00 94.50 91 THR A N 1
ATOM 622 C CA . THR A 1 91 ? 15.203 -1.684 -14.123 1.00 94.50 91 THR A CA 1
ATOM 623 C C . THR A 1 91 ? 14.736 -1.059 -12.809 1.00 94.50 91 THR A C 1
ATOM 625 O O . THR A 1 91 ? 13.711 -1.454 -12.244 1.00 94.50 91 THR A O 1
ATOM 628 N N . THR A 1 92 ? 15.468 -0.046 -12.349 1.00 95.88 92 THR A N 1
ATOM 629 C CA . THR A 1 92 ? 15.129 0.756 -11.170 1.00 95.88 92 THR A CA 1
ATOM 630 C C . THR A 1 92 ? 13.803 1.499 -11.365 1.00 95.88 92 THR A C 1
ATOM 632 O O . THR A 1 92 ? 13.613 2.197 -12.359 1.00 95.88 92 THR A O 1
ATOM 635 N N . ALA A 1 93 ? 12.886 1.355 -10.407 1.00 95.00 93 ALA A N 1
ATOM 636 C CA . ALA A 1 93 ? 11.617 2.083 -10.355 1.00 95.00 93 ALA A CA 1
ATOM 637 C C . ALA A 1 93 ? 11.712 3.326 -9.465 1.00 95.00 93 ALA A C 1
ATOM 639 O O . ALA A 1 93 ? 11.171 4.377 -9.798 1.00 95.00 93 ALA A O 1
ATOM 640 N N . VAL A 1 94 ? 12.408 3.209 -8.334 1.00 94.94 94 VAL A N 1
ATOM 641 C CA . VAL A 1 94 ? 12.598 4.297 -7.374 1.00 94.94 94 VAL A CA 1
ATOM 642 C C . VAL A 1 94 ? 14.001 4.248 -6.782 1.00 94.94 94 VAL A C 1
ATOM 644 O O . VAL A 1 94 ? 14.537 3.171 -6.519 1.00 94.94 94 VAL A O 1
ATOM 647 N N . ARG A 1 95 ? 14.563 5.436 -6.543 1.00 94.75 95 ARG A N 1
ATOM 648 C CA . ARG A 1 95 ? 15.773 5.657 -5.748 1.00 94.75 95 ARG A CA 1
ATOM 649 C C . ARG A 1 95 ? 15.438 6.636 -4.627 1.00 94.75 95 ARG A C 1
ATOM 651 O O . ARG A 1 95 ? 14.915 7.716 -4.895 1.00 94.75 95 ARG A O 1
ATOM 658 N N . ASP A 1 96 ? 15.730 6.256 -3.396 1.00 92.81 96 ASP A N 1
ATOM 659 C CA . ASP A 1 96 ? 15.709 7.125 -2.230 1.00 92.81 96 ASP A CA 1
ATOM 660 C C . ASP A 1 96 ? 17.134 7.618 -1.956 1.00 92.81 96 ASP A C 1
ATOM 662 O O . ASP A 1 96 ? 18.053 6.830 -1.722 1.00 92.81 96 ASP A O 1
ATOM 666 N N . LEU A 1 97 ? 17.300 8.938 -2.023 1.00 92.62 97 LEU A N 1
ATOM 667 C CA . LEU A 1 97 ? 18.572 9.641 -1.856 1.00 92.62 97 LEU A CA 1
ATOM 668 C C . LEU A 1 97 ? 18.665 10.357 -0.497 1.00 92.62 97 LEU A C 1
ATOM 670 O O . LEU A 1 97 ? 19.546 11.187 -0.299 1.00 92.62 97 LEU A O 1
ATOM 674 N N . SER A 1 98 ? 17.744 10.083 0.435 1.00 86.19 98 SER A N 1
ATOM 675 C CA . SER A 1 98 ? 17.718 10.732 1.751 1.00 86.19 98 SER A CA 1
ATOM 676 C C . SER A 1 98 ? 18.823 10.247 2.702 1.00 86.19 98 SER A C 1
ATOM 678 O O . SER A 1 98 ? 19.061 10.900 3.719 1.00 86.19 98 SER A O 1
ATOM 680 N N . ALA A 1 99 ? 19.451 9.102 2.430 1.00 83.88 99 ALA A N 1
ATOM 681 C CA . ALA A 1 99 ? 20.489 8.500 3.268 1.00 83.88 99 ALA A CA 1
ATOM 682 C C . ALA A 1 99 ? 21.876 8.590 2.609 1.00 83.88 99 ALA A C 1
ATOM 684 O O . ALA A 1 99 ? 21.992 8.835 1.411 1.00 83.88 99 ALA A O 1
ATOM 685 N N . ALA A 1 100 ? 22.937 8.357 3.395 1.00 81.94 100 ALA A N 1
ATOM 686 C CA . ALA A 1 100 ? 24.321 8.399 2.906 1.00 81.94 100 ALA A CA 1
ATOM 687 C C . ALA A 1 100 ? 24.594 7.380 1.782 1.00 81.94 100 ALA A C 1
ATOM 689 O O . ALA A 1 100 ? 25.386 7.654 0.884 1.00 81.94 100 ALA A O 1
ATOM 690 N N . ALA A 1 101 ? 23.921 6.227 1.823 1.00 87.62 101 ALA A N 1
ATOM 691 C CA . ALA A 1 101 ? 23.885 5.267 0.728 1.00 87.62 101 ALA A CA 1
ATOM 692 C C . ALA A 1 101 ? 22.495 5.299 0.068 1.00 87.62 101 ALA A C 1
ATOM 694 O O . ALA A 1 101 ? 21.494 5.215 0.791 1.00 87.62 101 ALA A O 1
ATOM 695 N N . PRO A 1 102 ? 22.409 5.405 -1.273 1.00 88.44 102 PRO A N 1
ATOM 696 C CA . PRO A 1 102 ? 21.131 5.395 -1.967 1.00 88.44 102 PRO A CA 1
ATOM 697 C C . PRO A 1 102 ? 20.459 4.033 -1.799 1.00 88.44 102 PRO A C 1
ATOM 699 O O . PRO A 1 102 ? 21.092 2.986 -1.953 1.00 88.44 102 PRO A O 1
ATOM 702 N N . ARG A 1 103 ? 19.165 4.051 -1.489 1.00 93.00 103 ARG A N 1
ATOM 703 C CA . ARG A 1 103 ? 18.333 2.844 -1.437 1.00 93.00 103 ARG A CA 1
ATOM 704 C C . ARG A 1 103 ? 17.477 2.796 -2.686 1.00 93.00 103 ARG A C 1
ATOM 706 O O . ARG A 1 103 ? 16.981 3.824 -3.134 1.00 93.00 103 ARG A O 1
ATOM 713 N N . GLU A 1 104 ? 17.284 1.619 -3.262 1.00 94.75 104 GLU A N 1
ATOM 714 C CA . GLU A 1 104 ? 16.601 1.494 -4.549 1.00 94.75 104 GLU A CA 1
ATOM 715 C C . GLU A 1 104 ? 15.697 0.280 -4.582 1.00 94.75 104 GLU A C 1
ATOM 717 O O . GLU A 1 104 ? 16.009 -0.744 -3.979 1.00 94.75 104 GLU A O 1
ATOM 722 N N . LEU A 1 105 ? 14.608 0.392 -5.339 1.00 95.25 105 LEU A N 1
ATOM 723 C CA . LEU A 1 105 ? 13.787 -0.751 -5.713 1.00 95.25 105 LEU A CA 1
ATOM 724 C C . LEU A 1 105 ? 13.641 -0.799 -7.224 1.00 95.25 105 LEU A C 1
ATOM 726 O O . LEU A 1 105 ? 13.327 0.205 -7.874 1.00 95.25 105 LEU A O 1
ATOM 730 N N . THR A 1 106 ? 13.812 -1.992 -7.782 1.00 96.56 106 THR A N 1
ATOM 731 C CA . THR A 1 106 ? 13.416 -2.280 -9.159 1.00 96.56 106 THR A CA 1
ATOM 732 C C . THR A 1 106 ? 11.901 -2.405 -9.261 1.00 96.56 106 THR A C 1
ATOM 734 O O . THR A 1 106 ? 11.209 -2.625 -8.263 1.00 96.56 106 THR A O 1
ATOM 737 N N . TYR A 1 107 ? 11.358 -2.305 -10.477 1.00 96.81 107 TYR A N 1
ATOM 738 C CA . TYR A 1 107 ? 9.919 -2.506 -10.692 1.00 96.81 107 TYR A CA 1
ATOM 739 C C . TYR A 1 107 ? 9.437 -3.858 -10.154 1.00 96.81 107 TYR A C 1
ATOM 741 O O . TYR A 1 107 ? 8.371 -3.939 -9.544 1.00 96.81 107 TYR A O 1
ATOM 749 N N . ARG A 1 108 ? 10.239 -4.915 -10.331 1.00 95.50 108 ARG A N 1
ATOM 750 C CA . ARG A 1 108 ? 9.904 -6.267 -9.873 1.00 95.50 108 ARG A CA 1
ATOM 751 C C . ARG A 1 108 ? 9.904 -6.374 -8.346 1.00 95.50 108 ARG A C 1
ATOM 753 O O . ARG A 1 108 ? 9.005 -7.0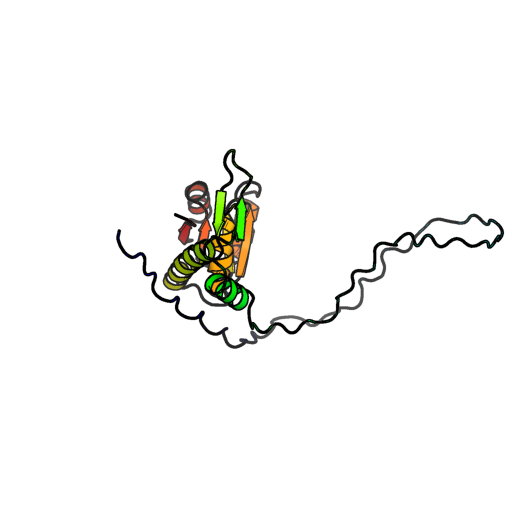03 -7.793 1.00 95.50 108 ARG A O 1
ATOM 760 N N . GLN A 1 109 ? 10.874 -5.754 -7.671 1.00 96.00 109 GLN A N 1
ATOM 761 C CA . GLN A 1 109 ? 10.912 -5.703 -6.205 1.00 96.00 109 GLN A CA 1
ATOM 762 C C . GLN A 1 109 ? 9.717 -4.917 -5.666 1.00 96.00 109 GLN A C 1
ATOM 764 O O . GLN A 1 109 ? 8.933 -5.455 -4.889 1.00 96.00 109 GLN A O 1
ATOM 769 N N . LEU A 1 110 ? 9.499 -3.692 -6.158 1.00 96.69 110 LEU A N 1
ATOM 770 C CA . LEU A 1 110 ? 8.374 -2.855 -5.737 1.00 96.69 110 LEU A CA 1
ATOM 771 C C . LEU A 1 110 ? 7.029 -3.574 -5.915 1.00 96.69 110 LEU A C 1
ATOM 773 O O . LEU A 1 110 ? 6.212 -3.580 -4.996 1.00 96.69 110 LEU A O 1
ATOM 777 N N . ALA A 1 111 ? 6.821 -4.235 -7.058 1.00 96.25 111 ALA A N 1
ATOM 778 C CA . ALA A 1 111 ? 5.620 -5.024 -7.313 1.00 96.25 111 ALA A CA 1
ATOM 779 C C . ALA A 1 111 ? 5.455 -6.180 -6.317 1.00 96.25 111 ALA A C 1
ATOM 781 O O . ALA A 1 111 ? 4.352 -6.392 -5.815 1.00 96.25 111 ALA A O 1
ATOM 782 N N . ARG A 1 112 ? 6.539 -6.897 -5.994 1.00 95.81 112 ARG A N 1
ATOM 783 C CA . ARG A 1 112 ? 6.529 -8.001 -5.026 1.00 95.81 112 ARG A CA 1
ATOM 784 C C . ARG A 1 112 ? 6.137 -7.522 -3.627 1.00 95.81 112 ARG A C 1
ATOM 786 O O . ARG A 1 112 ? 5.202 -8.076 -3.051 1.00 95.81 112 ARG A O 1
ATOM 793 N N . HIS A 1 113 ? 6.794 -6.484 -3.106 1.00 96.81 113 HIS A N 1
ATOM 794 C CA . HIS A 1 113 ? 6.486 -5.952 -1.772 1.00 96.81 113 HIS A CA 1
ATOM 795 C C . HIS A 1 113 ? 5.057 -5.391 -1.715 1.00 96.81 113 HIS A C 1
ATOM 797 O O . HIS A 1 113 ? 4.309 -5.685 -0.783 1.00 96.81 113 HIS A O 1
ATOM 803 N N . ALA A 1 114 ? 4.633 -4.651 -2.748 1.00 96.69 114 ALA A N 1
ATOM 804 C CA . ALA A 1 114 ? 3.282 -4.101 -2.821 1.00 96.69 114 ALA A CA 1
ATOM 805 C C . ALA A 1 114 ? 2.209 -5.198 -2.867 1.00 96.69 114 ALA A C 1
ATOM 807 O O . ALA A 1 114 ? 1.183 -5.083 -2.200 1.00 96.69 114 ALA A O 1
ATOM 808 N N . GLN A 1 115 ? 2.439 -6.282 -3.616 1.00 95.69 115 GLN A N 1
ATOM 809 C CA . GLN A 1 115 ? 1.496 -7.397 -3.702 1.00 95.69 115 GLN A CA 1
ATOM 810 C C . GLN A 1 115 ? 1.399 -8.162 -2.377 1.00 95.69 115 GLN A C 1
ATOM 812 O O . GLN A 1 115 ? 0.294 -8.485 -1.943 1.00 95.69 115 GLN A O 1
ATOM 817 N N . ALA A 1 116 ? 2.531 -8.409 -1.711 1.00 96.31 116 ALA A N 1
ATOM 818 C CA . ALA A 1 116 ? 2.554 -9.048 -0.398 1.00 96.31 116 ALA A CA 1
ATOM 819 C C . ALA A 1 116 ? 1.769 -8.226 0.637 1.00 96.31 116 ALA A C 1
ATOM 821 O O . ALA A 1 116 ? 0.907 -8.758 1.341 1.00 96.31 116 ALA A O 1
ATOM 822 N N . LEU A 1 117 ? 1.993 -6.909 0.669 1.00 96.69 117 LEU A N 1
ATOM 823 C CA . LEU A 1 117 ? 1.247 -6.010 1.542 1.00 96.69 117 LEU A CA 1
ATOM 824 C C . LEU A 1 117 ? -0.241 -5.940 1.158 1.00 96.69 117 LEU A C 1
ATOM 826 O O . LEU A 1 117 ? -1.093 -5.979 2.040 1.00 96.69 117 LEU A O 1
ATOM 830 N N . ALA A 1 118 ? -0.583 -5.917 -0.134 1.00 96.69 118 ALA A N 1
ATOM 831 C CA . ALA A 1 118 ? -1.973 -5.927 -0.594 1.00 96.69 118 ALA A CA 1
ATOM 832 C C . ALA A 1 118 ? -2.723 -7.197 -0.161 1.00 96.69 118 ALA A C 1
ATOM 834 O O . ALA A 1 118 ? -3.876 -7.123 0.258 1.00 96.69 118 ALA A O 1
ATOM 835 N N . LEU A 1 119 ? -2.076 -8.365 -0.221 1.00 96.44 119 LEU A N 1
ATOM 836 C CA . LEU A 1 119 ? -2.658 -9.616 0.272 1.00 96.44 119 LEU A CA 1
ATOM 837 C C . LEU A 1 119 ? -2.940 -9.544 1.775 1.00 96.44 119 LEU A C 1
ATOM 839 O O . LEU A 1 119 ? -4.026 -9.924 2.209 1.00 96.44 119 LEU A O 1
ATOM 843 N N . ARG A 1 120 ? -2.006 -8.991 2.558 1.00 96.38 120 ARG A N 1
ATOM 844 C CA . ARG A 1 120 ? -2.196 -8.777 3.998 1.00 96.38 120 ARG A CA 1
ATOM 845 C C . ARG A 1 120 ? -3.342 -7.803 4.286 1.00 96.38 120 ARG A C 1
ATOM 847 O O . ARG A 1 120 ? -4.161 -8.085 5.151 1.00 96.38 120 ARG A O 1
ATOM 854 N N . LEU A 1 121 ? -3.443 -6.700 3.544 1.00 95.69 121 LEU A N 1
ATOM 855 C CA . LEU A 1 121 ? -4.542 -5.737 3.679 1.00 95.69 121 LEU A CA 1
ATOM 856 C C . LEU A 1 121 ? -5.904 -6.382 3.395 1.00 95.69 121 LEU A C 1
ATOM 858 O O . LEU A 1 121 ? -6.843 -6.203 4.167 1.00 95.69 121 LEU A O 1
ATOM 862 N N . ARG A 1 122 ? -6.009 -7.193 2.338 1.00 95.88 122 ARG A N 1
ATOM 863 C CA . ARG A 1 122 ? -7.244 -7.935 2.030 1.00 95.88 122 ARG A CA 1
ATOM 864 C C . ARG A 1 122 ? -7.589 -8.959 3.108 1.00 95.88 122 ARG A C 1
ATOM 866 O O . ARG A 1 122 ? -8.760 -9.103 3.443 1.00 95.88 122 ARG A O 1
ATOM 873 N N . ALA A 1 123 ? -6.590 -9.637 3.676 1.00 95.31 123 ALA A N 1
ATOM 874 C CA . ALA A 1 123 ? -6.797 -10.561 4.792 1.00 95.31 123 ALA A CA 1
ATOM 875 C C . ALA A 1 123 ? -7.320 -9.852 6.056 1.00 95.31 123 ALA A C 1
ATOM 877 O O . ALA A 1 123 ? -8.040 -10.458 6.841 1.00 95.31 123 ALA A O 1
ATOM 878 N N . LEU A 1 124 ? -7.009 -8.562 6.219 1.00 94.06 124 LEU A N 1
ATOM 879 C CA . LEU A 1 124 ? -7.549 -7.696 7.274 1.00 94.06 124 LEU A CA 1
ATOM 880 C C . LEU A 1 124 ? -8.925 -7.100 6.932 1.00 94.06 124 LEU A C 1
ATOM 882 O O . LEU A 1 124 ? -9.451 -6.302 7.700 1.00 94.06 124 LEU A O 1
ATOM 886 N N . GLY A 1 125 ? -9.517 -7.481 5.798 1.00 93.94 125 GLY A N 1
ATOM 887 C CA . GLY A 1 125 ? -10.874 -7.097 5.420 1.00 93.94 125 GLY A CA 1
ATOM 888 C C . GLY A 1 125 ? -10.982 -5.863 4.528 1.00 93.94 125 GLY A C 1
ATOM 889 O O . GLY A 1 125 ? -12.104 -5.508 4.180 1.00 93.94 125 GLY A O 1
ATOM 890 N N . VAL A 1 126 ? -9.867 -5.253 4.106 1.00 95.19 126 VAL A N 1
ATOM 891 C CA . VAL A 1 126 ? -9.881 -4.089 3.202 1.00 95.19 126 VAL A CA 1
ATOM 892 C C . VAL A 1 126 ? -10.641 -4.405 1.915 1.00 95.19 126 VAL A C 1
ATOM 894 O O . VAL A 1 126 ? -10.318 -5.364 1.207 1.00 95.19 126 VAL A O 1
ATOM 897 N N . GLN A 1 127 ? -11.605 -3.549 1.586 1.00 94.44 127 GLN A N 1
ATOM 898 C CA . GLN A 1 127 ? -12.433 -3.619 0.390 1.00 94.44 127 GLN A CA 1
ATOM 899 C C . GLN A 1 127 ? -12.145 -2.469 -0.587 1.00 94.44 127 GLN A C 1
ATOM 901 O O . GLN A 1 127 ? -11.640 -1.406 -0.207 1.00 94.44 127 GLN A O 1
ATOM 906 N N . PRO A 1 128 ? -12.502 -2.634 -1.873 1.00 95.56 128 PRO A N 1
ATOM 907 C CA . PRO A 1 128 ? -12.438 -1.537 -2.822 1.00 95.56 128 PRO A CA 1
ATOM 908 C C . PRO A 1 128 ? -13.297 -0.342 -2.386 1.00 95.56 128 PRO A C 1
ATOM 910 O O . PRO A 1 128 ? -14.469 -0.485 -2.040 1.00 95.56 128 PRO A O 1
ATOM 913 N N . GLY A 1 129 ? -12.722 0.857 -2.466 1.00 93.00 129 GLY A N 1
ATOM 914 C CA . GLY A 1 129 ? -13.352 2.102 -2.025 1.00 93.00 129 GLY A CA 1
ATOM 915 C C . GLY A 1 129 ? -13.064 2.498 -0.574 1.00 93.00 129 GLY A C 1
ATOM 916 O O . GLY A 1 129 ? -13.352 3.646 -0.225 1.00 93.00 129 GLY A O 1
ATOM 917 N N . ASP A 1 130 ? -12.459 1.617 0.228 1.00 95.12 130 ASP A N 1
ATOM 918 C CA . ASP A 1 130 ? -12.003 1.958 1.578 1.00 95.12 130 ASP A CA 1
ATOM 919 C C . ASP A 1 130 ? -10.914 3.031 1.538 1.00 95.12 130 ASP A C 1
ATOM 921 O O . ASP A 1 130 ? -10.176 3.161 0.558 1.00 95.12 130 ASP A O 1
ATOM 925 N N . ARG A 1 131 ? -10.807 3.815 2.612 1.00 95.81 131 ARG A N 1
ATOM 926 C CA . ARG A 1 131 ? -9.785 4.855 2.765 1.00 95.81 131 ARG A CA 1
ATOM 927 C C . ARG A 1 131 ? -8.794 4.417 3.825 1.00 95.81 131 ARG A C 1
ATOM 929 O O . ARG A 1 131 ? -9.173 4.223 4.975 1.00 95.81 131 ARG A O 1
ATOM 936 N N . ILE A 1 132 ? -7.534 4.293 3.434 1.00 96.06 132 ILE A N 1
ATOM 937 C CA . ILE A 1 132 ? -6.459 3.809 4.295 1.00 96.06 132 ILE A CA 1
ATOM 938 C C . ILE A 1 132 ? -5.519 4.975 4.597 1.00 96.06 132 ILE A C 1
ATOM 940 O O . ILE A 1 132 ? -4.800 5.428 3.697 1.00 96.06 132 ILE A O 1
ATOM 944 N N . PRO A 1 133 ? -5.503 5.479 5.842 1.00 94.81 133 PRO A N 1
ATOM 945 C CA . PRO A 1 133 ? -4.523 6.460 6.267 1.00 94.81 133 PRO A CA 1
ATOM 946 C C . PRO A 1 133 ? -3.118 5.869 6.205 1.00 94.81 133 PRO A C 1
ATOM 948 O O . PRO A 1 133 ? -2.864 4.763 6.683 1.00 94.81 133 PRO A O 1
ATOM 951 N N . LEU A 1 134 ? -2.206 6.626 5.604 1.00 94.25 134 LEU A N 1
ATOM 952 C CA . LEU A 1 134 ? -0.819 6.246 5.405 1.00 94.25 134 LEU A CA 1
ATOM 953 C C . LEU A 1 134 ? 0.078 7.186 6.213 1.00 94.25 134 LEU A C 1
ATOM 955 O O . LEU A 1 134 ? 0.443 8.256 5.730 1.00 94.25 134 LEU A O 1
ATOM 959 N N . VAL A 1 135 ? 0.411 6.777 7.440 1.00 91.88 135 VAL A N 1
ATOM 960 C CA . VAL A 1 135 ? 1.228 7.527 8.407 1.00 91.88 135 VAL A CA 1
ATOM 961 C C . VAL A 1 135 ? 2.684 7.073 8.311 1.00 91.88 135 VAL A C 1
ATOM 963 O O . VAL A 1 135 ? 3.225 6.380 9.178 1.00 91.88 135 VAL A O 1
ATOM 966 N N . VAL A 1 136 ? 3.326 7.447 7.210 1.00 89.62 136 VAL A N 1
ATOM 967 C CA . VAL A 1 136 ? 4.712 7.072 6.903 1.00 89.62 136 VAL A CA 1
ATOM 968 C C . VAL A 1 136 ? 5.500 8.302 6.477 1.00 89.62 136 VAL A C 1
ATOM 970 O O . VAL A 1 136 ? 4.948 9.277 5.965 1.00 89.62 136 VAL A O 1
ATOM 973 N N . ARG A 1 137 ? 6.815 8.262 6.687 1.00 87.94 137 ARG A N 1
ATOM 974 C CA . ARG A 1 137 ? 7.715 9.264 6.111 1.00 87.94 137 ARG A CA 1
ATOM 975 C C . ARG A 1 137 ? 7.901 8.996 4.617 1.00 87.94 137 ARG A C 1
ATOM 977 O O . ARG A 1 137 ? 7.695 7.879 4.147 1.00 87.94 137 ARG A O 1
ATOM 984 N N . ARG A 1 138 ? 8.324 10.023 3.876 1.00 88.62 138 ARG A N 1
ATOM 985 C CA . ARG A 1 138 ? 8.738 9.864 2.474 1.00 88.62 138 ARG A CA 1
ATOM 986 C C . ARG A 1 138 ? 9.913 8.885 2.402 1.00 88.62 138 ARG A C 1
ATOM 988 O O . ARG A 1 138 ? 10.870 9.048 3.151 1.00 88.62 138 ARG A O 1
ATOM 995 N N . GLY A 1 139 ? 9.808 7.900 1.518 1.00 90.25 139 GLY A N 1
ATOM 996 C CA . GLY A 1 139 ? 10.773 6.812 1.374 1.00 90.25 139 GLY A CA 1
ATOM 997 C C . GLY A 1 139 ? 10.226 5.699 0.481 1.00 90.25 139 GLY A C 1
ATOM 998 O O . GLY A 1 139 ? 9.148 5.830 -0.110 1.00 90.25 139 GLY A O 1
ATOM 999 N N . LEU A 1 140 ? 10.961 4.593 0.394 1.00 93.94 140 LEU A N 1
ATOM 1000 C CA . LEU A 1 140 ? 10.581 3.425 -0.409 1.00 93.94 140 LEU A CA 1
ATOM 1001 C C . LEU A 1 140 ? 9.301 2.761 0.113 1.00 93.94 140 LEU A C 1
ATOM 1003 O O . LEU A 1 140 ? 8.426 2.376 -0.661 1.00 93.94 140 LEU A O 1
ATOM 1007 N N . GLU A 1 141 ? 9.165 2.700 1.432 1.00 93.12 141 GLU A N 1
ATOM 1008 C CA . GLU A 1 141 ? 8.039 2.126 2.159 1.00 93.12 141 GLU A CA 1
ATOM 1009 C C . GLU A 1 141 ? 6.736 2.846 1.794 1.00 93.12 141 GLU A C 1
ATOM 1011 O O . GLU A 1 141 ? 5.710 2.214 1.554 1.00 93.12 141 GLU A O 1
ATOM 1016 N N . MET A 1 142 ? 6.783 4.174 1.640 1.00 93.75 142 MET A N 1
ATOM 1017 C CA . MET A 1 142 ? 5.631 4.956 1.190 1.00 93.75 142 MET A CA 1
ATOM 1018 C C . MET A 1 142 ? 5.128 4.490 -0.179 1.00 93.75 142 MET A C 1
ATOM 1020 O O . MET A 1 142 ? 3.921 4.358 -0.375 1.00 93.75 142 MET A O 1
ATOM 1024 N N . LEU A 1 143 ? 6.031 4.216 -1.123 1.00 95.38 143 LEU A N 1
ATOM 1025 C CA . LEU A 1 143 ? 5.637 3.748 -2.451 1.00 95.38 143 LEU A CA 1
ATOM 1026 C C . LEU A 1 143 ? 5.095 2.321 -2.416 1.00 95.38 143 LEU A C 1
ATOM 1028 O O . LEU A 1 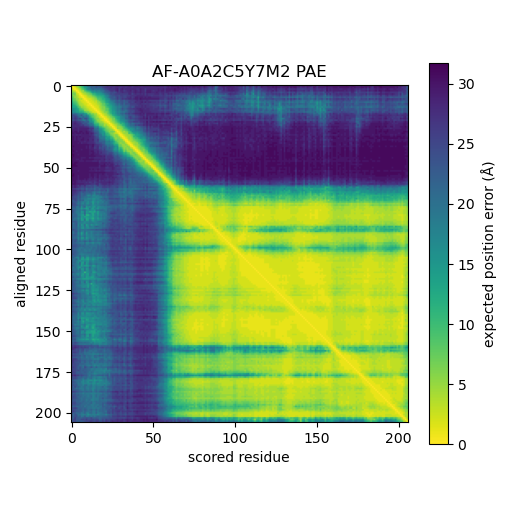143 ? 4.084 2.053 -3.063 1.00 95.38 143 LEU A O 1
ATOM 1032 N N . VAL A 1 144 ? 5.719 1.429 -1.640 1.00 96.69 144 VAL A N 1
ATOM 1033 C CA . VAL A 1 144 ? 5.206 0.067 -1.413 1.00 96.69 144 VAL A CA 1
ATOM 1034 C C . VAL A 1 144 ? 3.771 0.128 -0.886 1.00 96.69 144 VAL A C 1
ATOM 1036 O O . VAL A 1 144 ? 2.883 -0.533 -1.424 1.00 96.69 144 VAL A O 1
ATOM 1039 N N . ALA A 1 145 ? 3.524 0.976 0.112 1.00 96.44 145 ALA A N 1
ATOM 1040 C CA . ALA A 1 145 ? 2.210 1.161 0.706 1.00 96.44 145 ALA A CA 1
ATOM 1041 C C . ALA A 1 145 ? 1.179 1.733 -0.273 1.00 96.44 145 ALA A C 1
ATOM 1043 O O . ALA A 1 145 ? 0.072 1.205 -0.364 1.00 96.44 145 ALA A O 1
ATOM 1044 N N . ILE A 1 146 ? 1.536 2.770 -1.038 1.00 97.12 146 ILE A N 1
ATOM 1045 C CA . ILE A 1 146 ? 0.644 3.356 -2.048 1.00 97.12 146 ILE A CA 1
ATOM 1046 C C . ILE A 1 146 ? 0.221 2.287 -3.054 1.00 97.12 146 ILE A C 1
ATOM 1048 O O . ILE A 1 146 ? -0.975 2.095 -3.280 1.00 97.12 146 ILE A O 1
ATOM 1052 N N . TRP A 1 147 ? 1.175 1.547 -3.622 1.00 97.62 147 TRP A N 1
ATOM 1053 C CA . TRP A 1 147 ? 0.853 0.504 -4.591 1.00 97.62 147 TRP A CA 1
ATOM 1054 C C . TRP A 1 147 ? 0.046 -0.634 -3.970 1.00 97.62 147 TRP A C 1
ATOM 1056 O O . TRP A 1 147 ? -0.871 -1.130 -4.622 1.00 97.62 147 TRP A O 1
ATOM 1066 N N . ALA A 1 148 ? 0.297 -1.008 -2.715 1.00 97.56 148 ALA A N 1
ATOM 1067 C CA . ALA A 1 148 ? -0.488 -2.024 -2.020 1.00 97.56 148 ALA A CA 1
ATOM 1068 C C . ALA A 1 148 ? -1.954 -1.605 -1.814 1.00 97.56 148 ALA A C 1
ATOM 1070 O O . ALA A 1 148 ? -2.870 -2.373 -2.120 1.00 97.56 148 ALA A O 1
ATOM 1071 N N . VAL A 1 149 ? -2.186 -0.370 -1.353 1.00 97.25 149 VAL A N 1
ATOM 1072 C CA . VAL A 1 149 ? -3.531 0.195 -1.147 1.00 97.25 149 VAL A CA 1
ATOM 1073 C C . VAL A 1 149 ? -4.283 0.289 -2.473 1.00 97.25 149 VAL A C 1
ATOM 1075 O O . VAL A 1 149 ? -5.402 -0.216 -2.589 1.00 97.25 149 VAL A O 1
ATOM 1078 N N . LEU A 1 150 ? -3.642 0.849 -3.503 1.00 97.38 150 LEU A N 1
ATOM 1079 C CA . LEU A 1 150 ? -4.233 0.945 -4.839 1.00 97.38 150 LEU A CA 1
ATOM 1080 C C . LEU A 1 150 ? -4.546 -0.440 -5.420 1.00 97.38 150 LEU A C 1
ATOM 1082 O O . LEU A 1 150 ? -5.563 -0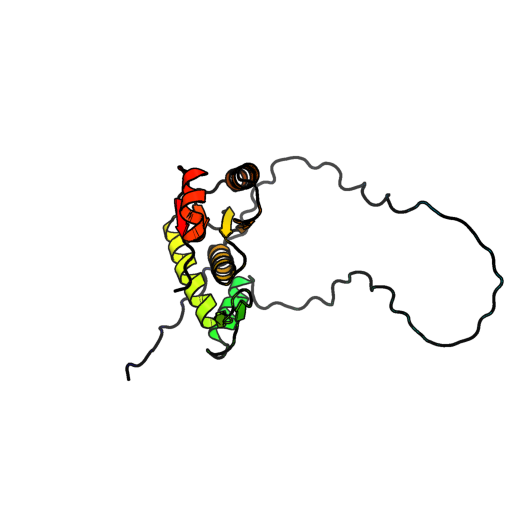.619 -6.090 1.00 97.38 150 LEU A O 1
ATOM 1086 N N . SER A 1 151 ? -3.715 -1.444 -5.133 1.00 96.44 151 SER A N 1
ATOM 1087 C CA . SER A 1 151 ? -3.938 -2.828 -5.570 1.00 96.44 151 SER A CA 1
ATOM 1088 C C . SER A 1 151 ? -5.123 -3.492 -4.878 1.00 96.44 151 SER A C 1
ATOM 1090 O O . SER A 1 151 ? -5.684 -4.447 -5.411 1.00 96.44 151 SER A O 1
ATOM 1092 N N . CYS A 1 152 ? -5.549 -2.997 -3.718 1.00 96.50 152 CYS A N 1
ATOM 1093 C CA . CYS A 1 152 ? -6.796 -3.417 -3.078 1.00 96.50 152 CYS A CA 1
ATOM 1094 C C . CYS A 1 152 ? -8.032 -2.716 -3.671 1.00 96.50 152 CYS A C 1
ATOM 1096 O O . CYS A 1 152 ? -9.151 -3.024 -3.276 1.00 96.50 152 CYS A O 1
ATOM 1098 N N . GLY A 1 153 ? -7.851 -1.775 -4.607 1.00 95.62 153 GLY A N 1
ATOM 1099 C CA . GLY A 1 153 ? -8.920 -0.887 -5.070 1.00 95.62 153 GLY A CA 1
ATOM 1100 C C . GLY A 1 153 ? -9.327 0.151 -4.019 1.00 95.62 153 GLY A C 1
ATOM 1101 O O . GLY A 1 153 ? -10.379 0.777 -4.150 1.00 95.62 153 GLY A O 1
ATOM 1102 N N . ALA A 1 154 ? -8.519 0.310 -2.969 1.00 96.31 154 ALA A N 1
ATOM 1103 C CA . ALA A 1 154 ? -8.714 1.272 -1.899 1.00 96.31 154 ALA A CA 1
ATOM 1104 C C . ALA A 1 154 ? -8.003 2.599 -2.220 1.00 96.31 154 ALA A C 1
ATOM 1106 O O . ALA A 1 154 ? -7.215 2.714 -3.163 1.00 96.31 154 ALA A O 1
ATOM 1107 N N . GLN A 1 155 ? -8.309 3.624 -1.435 1.00 95.38 155 GLN A N 1
ATOM 1108 C CA . GLN A 1 155 ? -7.771 4.975 -1.548 1.00 95.38 155 GLN A CA 1
ATOM 1109 C C . GLN A 1 155 ? -6.778 5.205 -0.414 1.00 95.38 155 GLN A C 1
ATOM 1111 O O . GLN A 1 155 ? -7.114 4.996 0.749 1.00 95.38 155 GLN A O 1
ATOM 1116 N N . TYR A 1 156 ? -5.563 5.652 -0.723 1.00 95.56 156 TYR A N 1
ATOM 1117 C CA . TYR A 1 156 ? -4.614 6.038 0.320 1.00 95.56 156 TYR A CA 1
ATOM 1118 C C . TYR A 1 156 ? -4.861 7.489 0.740 1.00 95.56 156 TYR A C 1
ATOM 1120 O O . TYR A 1 156 ? -5.164 8.345 -0.094 1.00 95.56 156 TYR A O 1
ATOM 1128 N N . VAL A 1 157 ? -4.705 7.773 2.031 1.00 94.00 157 VAL A N 1
ATOM 1129 C CA . VAL A 1 157 ? -4.780 9.130 2.582 1.00 94.00 157 VAL A CA 1
ATOM 1130 C C . VAL A 1 157 ? -3.399 9.493 3.130 1.00 94.00 157 VAL A C 1
ATOM 1132 O O . VAL A 1 157 ? -3.000 8.949 4.161 1.00 94.00 157 VAL A O 1
ATOM 1135 N N . PRO A 1 158 ? -2.623 10.346 2.436 1.00 91.12 158 PRO A N 1
ATOM 1136 C CA . PRO A 1 158 ? -1.243 10.624 2.814 1.00 91.12 158 PRO A CA 1
ATOM 1137 C C . PRO A 1 158 ? -1.185 11.460 4.097 1.00 91.12 158 PRO A C 1
ATOM 1139 O O . PRO A 1 158 ? -1.737 12.559 4.153 1.00 91.12 158 PRO A O 1
ATOM 1142 N N . LEU A 1 159 ? -0.482 10.954 5.110 1.00 88.12 159 LEU A N 1
ATOM 1143 C CA . LEU A 1 159 ? -0.252 11.633 6.381 1.00 88.12 159 LEU A CA 1
ATOM 1144 C C . LEU A 1 159 ? 1.243 11.629 6.698 1.00 88.12 159 LEU A C 1
ATOM 1146 O O . LEU A 1 159 ? 1.849 10.579 6.905 1.00 88.12 159 LEU A O 1
ATOM 1150 N N . ASP A 1 160 ? 1.850 12.815 6.750 1.00 80.62 160 ASP A N 1
ATOM 1151 C CA . ASP A 1 160 ? 3.257 12.932 7.129 1.00 80.62 160 ASP A CA 1
ATOM 1152 C C . ASP A 1 160 ? 3.411 12.696 8.637 1.00 80.62 160 ASP A C 1
ATOM 1154 O O . ASP A 1 160 ? 3.108 13.560 9.466 1.00 80.62 160 ASP A O 1
ATOM 1158 N N . GLY A 1 161 ? 3.906 11.505 8.978 1.00 68.50 161 GLY A N 1
ATOM 1159 C CA . GLY A 1 161 ? 4.113 11.061 10.353 1.00 68.50 161 GLY A CA 1
ATOM 1160 C C . GLY A 1 161 ? 5.213 11.800 11.124 1.00 68.50 161 GLY A C 1
ATOM 1161 O O . GLY A 1 161 ? 5.440 11.452 12.279 1.00 68.50 161 GLY A O 1
ATOM 1162 N N . GLY A 1 162 ? 5.913 12.778 10.534 1.00 70.88 162 GLY A N 1
ATOM 1163 C CA . GLY A 1 162 ? 6.952 13.571 11.207 1.00 70.88 162 GLY A CA 1
ATOM 1164 C C . GLY A 1 162 ? 6.592 15.040 11.448 1.00 70.88 162 GLY A C 1
ATOM 1165 O O . GLY A 1 162 ? 7.106 15.636 12.389 1.00 70.88 162 GLY A O 1
ATOM 1166 N N . VAL A 1 163 ? 5.715 15.621 10.623 1.00 73.81 163 VAL A N 1
ATOM 1167 C CA . VAL A 1 163 ? 5.477 17.080 10.594 1.00 73.81 163 VAL A CA 1
ATOM 1168 C C . VAL A 1 163 ? 4.068 17.461 11.056 1.00 73.81 163 VAL A C 1
ATOM 1170 O O . VAL A 1 163 ? 3.851 18.565 11.552 1.00 73.81 163 VAL A O 1
ATOM 1173 N N . VAL A 1 164 ? 3.093 16.560 10.914 1.00 79.69 164 VAL A N 1
ATOM 1174 C CA . VAL A 1 164 ? 1.684 16.871 11.187 1.00 79.69 164 VAL A CA 1
ATOM 1175 C C . VAL A 1 164 ? 1.366 16.728 12.689 1.00 79.69 164 VAL A C 1
ATOM 1177 O O . VAL A 1 164 ? 1.747 15.715 13.292 1.00 79.69 164 VAL A O 1
ATOM 1180 N N . PRO A 1 165 ? 0.657 17.701 13.305 1.00 86.75 165 PRO A N 1
ATOM 1181 C CA . PRO A 1 165 ? 0.189 17.602 14.688 1.00 86.75 165 PRO A CA 1
ATOM 1182 C C . PRO A 1 165 ? -0.758 16.422 14.904 1.00 86.75 165 PRO A C 1
ATOM 1184 O O . PRO A 1 165 ? -1.568 16.104 14.032 1.00 86.75 165 PRO A O 1
ATOM 1187 N N . ASP A 1 166 ? -0.723 15.834 16.100 1.00 88.50 166 ASP A N 1
ATOM 1188 C CA . ASP A 1 166 ? -1.550 14.674 16.456 1.00 88.50 166 ASP A CA 1
ATOM 1189 C C . ASP A 1 166 ? -3.048 14.922 16.253 1.00 88.50 166 ASP A C 1
ATOM 1191 O O . ASP A 1 166 ? -3.736 14.067 15.703 1.00 88.50 166 ASP A O 1
ATOM 1195 N N . SER A 1 167 ? -3.543 16.113 16.603 1.00 88.75 167 SER A N 1
ATOM 1196 C CA . SER A 1 167 ? -4.950 16.492 16.415 1.00 88.75 167 SER A CA 1
ATOM 1197 C C . SER A 1 167 ? -5.390 16.460 14.948 1.00 88.75 167 SER A C 1
ATOM 1199 O O . SER A 1 167 ? -6.516 16.067 14.643 1.00 88.75 167 SER A O 1
ATOM 1201 N N . THR A 1 168 ? -4.502 16.835 14.025 1.00 88.25 168 THR A N 1
ATOM 1202 C CA . THR A 1 168 ? -4.771 16.796 12.583 1.00 88.25 168 THR A CA 1
ATOM 1203 C C . THR A 1 168 ? -4.742 15.364 12.059 1.00 88.25 168 THR A C 1
ATOM 1205 O O . THR A 1 168 ? -5.630 14.984 11.298 1.00 88.25 168 THR A O 1
ATOM 1208 N N . VAL A 1 169 ? -3.759 14.556 12.479 1.00 87.44 169 VAL A N 1
ATOM 1209 C CA . VAL A 1 169 ? -3.692 13.125 12.122 1.00 87.44 169 VAL A CA 1
ATOM 1210 C C . VAL A 1 169 ? -4.978 12.432 12.563 1.00 87.44 169 VAL A C 1
ATOM 1212 O O . VAL A 1 169 ? -5.625 11.748 11.777 1.00 87.44 169 VAL A O 1
ATOM 1215 N N . ASP A 1 170 ? -5.394 12.683 13.796 1.00 88.62 170 ASP A N 1
ATOM 1216 C CA . ASP A 1 170 ? -6.592 12.121 14.398 1.00 88.62 170 ASP A CA 1
ATOM 1217 C C . ASP A 1 170 ? -7.889 12.578 13.713 1.00 88.62 170 ASP A C 1
ATOM 1219 O O . ASP A 1 170 ? -8.767 11.761 13.421 1.00 88.62 170 ASP A O 1
ATOM 1223 N N . HIS A 1 171 ? -7.995 13.852 13.337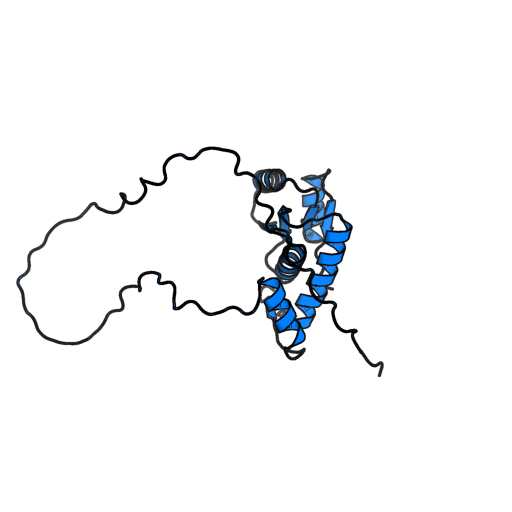 1.00 89.25 171 HIS A N 1
ATOM 1224 C CA . HIS A 1 171 ? -9.118 14.327 12.532 1.00 89.25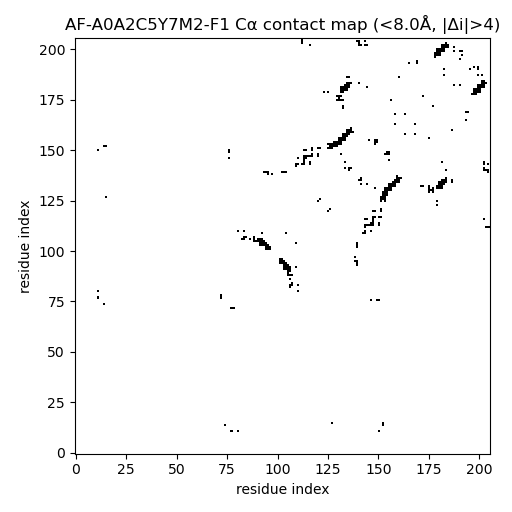 171 HIS A CA 1
ATOM 1225 C C . HIS A 1 171 ? -9.220 13.599 11.179 1.00 89.25 171 HIS A C 1
ATOM 1227 O O . HIS A 1 171 ? -10.294 13.113 10.817 1.00 89.25 171 HIS A O 1
ATOM 1233 N N . VAL A 1 172 ? -8.109 13.481 10.447 1.00 90.50 172 VAL A N 1
ATOM 1234 C CA . VAL A 1 172 ? -8.086 12.862 9.109 1.00 90.50 172 VAL A CA 1
ATOM 1235 C C . VAL A 1 172 ? -8.336 11.354 9.174 1.00 90.50 172 VAL A C 1
ATOM 1237 O O . VAL A 1 172 ? -9.063 10.800 8.343 1.00 90.50 172 VAL A O 1
ATOM 1240 N N . VAL A 1 173 ? -7.777 10.675 10.176 1.00 89.19 173 VAL A N 1
ATOM 1241 C CA . VAL A 1 173 ? -7.992 9.240 10.387 1.00 89.19 173 VAL A CA 1
ATOM 1242 C C . VAL A 1 173 ? -9.470 8.958 10.669 1.00 89.19 173 VAL A C 1
ATOM 1244 O O . VAL A 1 173 ? -10.056 8.106 10.000 1.00 89.19 173 VAL A O 1
ATOM 1247 N N . ARG A 1 174 ? -10.133 9.741 11.533 1.00 88.56 174 ARG A N 1
ATOM 1248 C CA . ARG A 1 174 ? -11.585 9.596 11.760 1.00 88.56 174 ARG A CA 1
ATOM 1249 C C . ARG A 1 174 ? -12.418 9.815 10.496 1.00 88.56 174 ARG A C 1
ATOM 1251 O O . ARG A 1 174 ? -13.398 9.109 10.281 1.00 88.56 174 ARG A O 1
ATOM 1258 N N . GLN A 1 175 ? -12.039 10.767 9.644 1.00 89.81 175 GLN A N 1
ATOM 1259 C CA . GLN A 1 175 ? -12.728 11.021 8.369 1.00 89.81 175 GLN A CA 1
ATOM 1260 C C . GLN A 1 175 ? -12.523 9.914 7.325 1.00 89.81 175 GLN A C 1
ATOM 1262 O O . GLN A 1 175 ? -13.306 9.797 6.372 1.00 89.81 175 GLN A O 1
ATOM 1267 N N . SER A 1 176 ? -11.469 9.114 7.483 1.00 88.56 176 SER A N 1
ATOM 1268 C CA . SER A 1 176 ? -11.198 7.975 6.610 1.00 88.56 176 SER A CA 1
ATOM 1269 C C . SER A 1 176 ? -12.181 6.833 6.879 1.00 88.56 176 SER A C 1
ATOM 1271 O O . SER A 1 176 ? -12.605 6.174 5.934 1.00 88.56 176 SER A O 1
ATOM 1273 N N . GLY A 1 177 ? -12.633 6.678 8.129 1.00 83.00 177 GLY A N 1
ATOM 1274 C CA . GLY A 1 177 ? -13.728 5.775 8.500 1.00 83.00 177 GLY A CA 1
ATOM 1275 C C . GLY A 1 177 ? -13.417 4.283 8.346 1.00 83.00 177 GLY A C 1
ATOM 1276 O O . GLY A 1 177 ? -14.351 3.489 8.333 1.00 83.00 177 GLY A O 1
ATOM 1277 N N . GLY A 1 178 ? -12.142 3.918 8.186 1.00 79.81 178 GLY A N 1
ATOM 1278 C CA . GLY A 1 178 ? -11.673 2.534 8.133 1.00 79.81 178 GLY A CA 1
ATOM 1279 C C . GLY A 1 178 ? -10.951 2.120 9.416 1.00 79.81 178 GLY A C 1
ATOM 1280 O O . GLY A 1 178 ? -10.431 2.971 10.137 1.00 79.81 178 GLY A O 1
ATOM 1281 N N . ASP A 1 179 ? -10.880 0.810 9.657 1.00 86.44 179 ASP A N 1
ATOM 1282 C CA . ASP A 1 179 ? -10.288 0.216 10.869 1.00 86.44 179 ASP A CA 1
ATOM 1283 C C . ASP A 1 179 ? -8.769 -0.029 10.763 1.00 86.44 179 ASP A C 1
ATOM 1285 O O . ASP A 1 179 ? -8.120 -0.473 11.713 1.00 86.44 179 ASP A O 1
ATOM 1289 N N . VAL A 1 180 ? -8.189 0.256 9.594 1.00 92.62 180 VAL A N 1
ATOM 1290 C CA . VAL A 1 180 ? -6.797 -0.052 9.250 1.00 92.62 180 VAL A CA 1
ATOM 1291 C C . VAL A 1 180 ? -6.015 1.231 9.010 1.00 92.62 180 VAL A C 1
ATOM 1293 O O . VAL A 1 180 ? -6.441 2.089 8.239 1.00 92.62 180 VAL A O 1
ATOM 1296 N N . VAL A 1 181 ? -4.826 1.324 9.606 1.00 94.06 181 VAL A N 1
ATOM 1297 C CA . VAL A 1 181 ? -3.861 2.407 9.372 1.00 94.06 181 VAL A CA 1
ATOM 1298 C C . VAL A 1 181 ? -2.494 1.823 9.034 1.00 94.06 181 VAL A C 1
ATOM 1300 O O . VAL A 1 181 ? -2.022 0.904 9.700 1.00 94.06 181 VAL A O 1
ATOM 1303 N N . LEU A 1 182 ? -1.850 2.346 7.991 1.00 95.00 182 LEU A N 1
ATOM 1304 C CA . LEU A 1 182 ? -0.497 1.946 7.610 1.00 95.00 182 LEU A CA 1
ATOM 1305 C C . LEU A 1 182 ? 0.528 2.850 8.293 1.00 95.00 182 LEU A C 1
ATOM 1307 O O . LEU A 1 182 ? 0.407 4.076 8.239 1.00 95.00 182 LEU A O 1
ATOM 1311 N N . CYS A 1 183 ? 1.556 2.259 8.894 1.00 93.88 183 CYS A N 1
ATOM 1312 C CA . CYS A 1 183 ? 2.645 2.993 9.533 1.00 93.88 183 CYS A CA 1
ATOM 1313 C C . CYS A 1 183 ? 3.990 2.268 9.400 1.00 93.88 183 CYS A C 1
ATOM 1315 O O . CYS A 1 183 ? 4.061 1.132 8.933 1.00 93.88 183 CYS A O 1
ATOM 1317 N N . LEU A 1 184 ? 5.072 2.955 9.767 1.00 92.25 184 LEU A N 1
ATOM 1318 C CA . LEU A 1 184 ? 6.397 2.351 9.880 1.00 92.25 184 LEU A CA 1
ATOM 1319 C C . LEU A 1 184 ? 6.579 1.813 11.297 1.00 92.25 184 LEU A C 1
ATOM 1321 O O . LEU A 1 184 ? 5.961 2.317 12.233 1.00 92.25 184 LEU A O 1
ATOM 1325 N N . GLU A 1 185 ? 7.496 0.867 11.475 1.00 90.56 185 GLU A N 1
ATOM 1326 C CA . GLU A 1 185 ? 7.860 0.359 12.805 1.00 90.56 185 GLU A CA 1
ATOM 1327 C C . GLU A 1 185 ? 8.263 1.504 13.750 1.00 90.5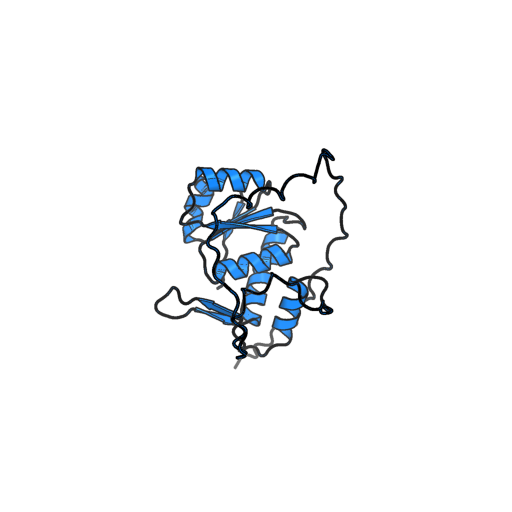6 185 GLU A C 1
ATOM 1329 O O . GLU A 1 185 ? 7.749 1.630 14.859 1.00 90.56 185 GLU A O 1
ATOM 1334 N N . ALA A 1 186 ? 9.069 2.447 13.254 1.00 87.31 186 ALA A N 1
ATOM 1335 C CA . ALA A 1 186 ? 9.484 3.629 14.008 1.00 87.31 186 ALA A CA 1
ATOM 1336 C C . ALA A 1 186 ? 8.321 4.544 14.448 1.00 87.31 186 ALA A C 1
ATOM 1338 O O . ALA A 1 186 ? 8.474 5.311 15.398 1.00 87.31 186 ALA A O 1
ATOM 1339 N N . THR A 1 187 ? 7.171 4.507 13.764 1.00 87.25 187 THR A N 1
ATOM 1340 C CA . THR A 1 187 ? 5.991 5.328 14.093 1.00 87.25 187 THR A CA 1
ATOM 1341 C C . THR A 1 187 ? 4.863 4.533 14.749 1.00 87.25 187 THR A C 1
ATOM 1343 O O . THR A 1 187 ? 3.859 5.126 15.149 1.00 87.25 187 THR A O 1
ATOM 1346 N N . GLU A 1 188 ? 5.025 3.223 14.942 1.00 90.44 188 GLU A N 1
ATOM 1347 C CA . GLU A 1 188 ? 3.979 2.339 15.454 1.00 90.44 188 GLU A CA 1
ATOM 1348 C C . GLU A 1 188 ? 3.483 2.753 16.840 1.00 90.44 188 GLU A C 1
ATOM 1350 O O . GLU A 1 188 ? 2.278 2.871 17.057 1.00 90.44 188 GLU A O 1
ATOM 1355 N N . HIS A 1 189 ? 4.402 3.025 17.770 1.00 89.50 189 HIS A N 1
ATOM 1356 C CA . HIS A 1 189 ? 4.049 3.412 19.136 1.00 89.50 189 HIS A CA 1
ATOM 1357 C C . HIS A 1 189 ? 3.181 4.682 19.167 1.00 89.50 189 HIS A C 1
ATOM 1359 O O . HIS A 1 189 ? 2.183 4.740 19.883 1.00 89.50 189 HIS A O 1
ATOM 1365 N N . ARG A 1 190 ? 3.509 5.683 18.336 1.00 87.75 190 ARG A N 1
ATOM 1366 C CA . ARG A 1 190 ? 2.708 6.912 18.206 1.00 87.75 190 ARG A CA 1
ATOM 1367 C C . ARG A 1 190 ? 1.305 6.597 17.686 1.00 87.75 190 ARG A C 1
ATOM 1369 O O . ARG A 1 190 ? 0.329 7.089 18.238 1.00 87.75 190 ARG A O 1
ATOM 1376 N N . VAL A 1 191 ? 1.202 5.752 16.660 1.00 89.25 191 VAL A N 1
ATOM 1377 C CA . VAL A 1 191 ? -0.082 5.363 16.055 1.00 89.25 191 VAL A CA 1
ATOM 1378 C C . VAL A 1 191 ? -0.950 4.575 17.037 1.00 89.25 191 VAL A C 1
ATOM 1380 O O . VAL A 1 191 ? -2.131 4.883 17.159 1.00 89.25 191 VAL A O 1
ATOM 1383 N N . ARG A 1 192 ? -0.379 3.627 17.789 1.00 90.88 192 ARG A N 1
ATOM 1384 C CA . ARG A 1 192 ? -1.106 2.862 18.818 1.00 90.88 192 ARG A CA 1
ATOM 1385 C C . ARG A 1 192 ? -1.643 3.753 19.939 1.00 90.88 192 ARG A C 1
ATOM 1387 O O . ARG A 1 192 ? -2.762 3.541 20.392 1.00 90.88 192 ARG A O 1
ATOM 1394 N N . ASN A 1 193 ? -0.874 4.758 20.357 1.00 89.81 193 ASN A N 1
ATOM 1395 C CA . ASN A 1 193 ? -1.301 5.686 21.405 1.00 89.81 193 ASN A CA 1
ATOM 1396 C C . ASN A 1 193 ? -2.426 6.617 20.946 1.00 89.81 193 ASN A C 1
ATOM 1398 O O . ASN A 1 193 ? -3.332 6.906 21.722 1.00 89.81 193 ASN A O 1
ATOM 1402 N N . LEU A 1 194 ? -2.376 7.085 19.696 1.00 87.12 194 LEU A N 1
ATOM 1403 C CA . LEU A 1 194 ? -3.419 7.946 19.134 1.00 87.12 194 LEU A CA 1
ATOM 1404 C C . LEU A 1 194 ? -4.688 7.166 18.783 1.00 87.12 194 LEU A C 1
ATOM 1406 O O . LEU A 1 194 ? -5.792 7.689 18.924 1.00 87.12 194 LEU A O 1
ATOM 1410 N N . PHE A 1 195 ? -4.537 5.916 18.342 1.00 88.25 195 PHE A N 1
ATOM 1411 C CA . PHE A 1 195 ? -5.624 5.100 17.810 1.00 88.25 195 PHE A CA 1
ATOM 1412 C C . PHE A 1 195 ? -5.653 3.698 18.435 1.00 88.25 195 PHE A C 1
ATOM 1414 O O . PHE A 1 195 ? -5.411 2.711 17.740 1.00 88.25 195 PHE A O 1
ATOM 1421 N N . PRO A 1 196 ? -6.008 3.568 19.725 1.00 86.38 196 PRO A N 1
ATOM 1422 C CA . PRO A 1 196 ? -6.023 2.274 20.415 1.00 86.38 196 PRO A CA 1
ATOM 1423 C C . PRO A 1 196 ? -7.047 1.279 19.844 1.00 86.38 196 PRO A C 1
ATOM 1425 O O . PRO A 1 196 ? -6.962 0.084 20.113 1.00 86.38 196 PRO A O 1
ATOM 1428 N N . HIS A 1 197 ? -8.022 1.763 19.070 1.00 85.75 197 HIS A N 1
ATOM 1429 C CA . HIS A 1 197 ? -9.072 0.948 18.455 1.00 85.75 197 HIS A CA 1
ATOM 1430 C C . HIS A 1 197 ? -8.775 0.540 17.006 1.00 85.75 197 HIS A C 1
ATOM 1432 O O . HIS A 1 197 ? -9.504 -0.284 16.463 1.00 85.75 197 HIS A O 1
ATOM 1438 N N . LEU A 1 198 ? -7.744 1.110 16.374 1.00 86.44 198 LEU A N 1
ATOM 1439 C CA . LEU A 1 198 ? -7.381 0.785 14.994 1.00 86.44 198 LEU A CA 1
ATOM 1440 C C . LEU A 1 198 ? -6.297 -0.288 14.966 1.00 86.44 198 LEU A C 1
ATOM 1442 O O . LEU A 1 198 ? -5.452 -0.358 15.857 1.00 86.44 198 LEU A O 1
ATOM 1446 N N . ALA A 1 199 ? -6.287 -1.093 13.907 1.00 87.44 199 ALA A N 1
ATOM 1447 C CA . ALA A 1 199 ? -5.232 -2.063 13.660 1.00 87.44 199 ALA A CA 1
ATOM 1448 C C . ALA A 1 199 ? -4.070 -1.391 12.899 1.00 87.44 199 ALA A C 1
ATOM 1450 O O . ALA A 1 199 ? -4.215 -1.107 11.701 1.00 87.44 199 ALA A O 1
ATOM 1451 N N . PRO A 1 200 ? -2.911 -1.127 13.540 1.00 91.75 200 PRO A N 1
ATOM 1452 C CA . PRO A 1 200 ? -1.736 -0.654 12.828 1.00 91.75 200 PRO A CA 1
ATOM 1453 C C . PRO A 1 200 ? -1.156 -1.782 11.975 1.00 91.75 200 PRO A C 1
ATOM 1455 O O . PRO A 1 200 ? -0.924 -2.900 12.440 1.00 91.75 200 PRO A O 1
ATOM 1458 N N . VAL A 1 201 ? -0.893 -1.477 10.712 1.00 94.06 201 VAL A N 1
ATOM 1459 C CA . VAL A 1 201 ? -0.253 -2.389 9.771 1.00 94.06 201 VAL A CA 1
ATOM 1460 C C . VAL A 1 201 ? 1.099 -1.813 9.399 1.00 94.06 201 VAL A C 1
ATOM 1462 O O . VAL A 1 201 ? 1.201 -0.758 8.772 1.00 94.06 201 VAL A O 1
ATOM 1465 N N . LEU A 1 202 ? 2.142 -2.538 9.790 1.00 93.94 202 LEU A N 1
ATOM 1466 C CA . LEU A 1 202 ? 3.511 -2.166 9.482 1.00 93.94 202 LEU A CA 1
ATOM 1467 C C . LEU A 1 202 ? 3.801 -2.352 7.997 1.00 93.94 202 LEU A C 1
ATOM 1469 O O . LEU A 1 202 ? 3.555 -3.424 7.430 1.00 93.94 202 LEU A O 1
ATOM 1473 N N . VAL A 1 203 ? 4.340 -1.298 7.397 1.00 91.69 203 VAL A N 1
ATOM 1474 C CA . VAL A 1 203 ? 4.894 -1.321 6.051 1.00 91.69 203 VAL A CA 1
ATOM 1475 C C . VAL A 1 203 ? 6.362 -1.701 6.159 1.00 91.69 203 VAL A C 1
ATOM 1477 O O . VAL A 1 203 ? 7.177 -0.921 6.646 1.00 91.69 203 VAL A O 1
ATOM 1480 N N . ASP A 1 204 ? 6.676 -2.897 5.682 1.00 78.75 204 ASP A N 1
ATOM 1481 C CA . ASP A 1 204 ? 8.040 -3.391 5.542 1.00 78.75 204 ASP A CA 1
ATOM 1482 C C . ASP A 1 204 ? 8.339 -3.628 4.052 1.00 78.75 204 ASP A C 1
ATOM 1484 O O . ASP A 1 204 ? 7.434 -3.882 3.251 1.00 78.75 204 ASP A O 1
ATOM 1488 N N . HIS A 1 205 ? 9.603 -3.497 3.674 1.00 65.25 205 HIS A N 1
ATOM 1489 C CA . HIS A 1 205 ? 10.112 -3.698 2.319 1.00 65.25 205 HIS A CA 1
ATOM 1490 C C . HIS A 1 205 ? 11.257 -4.726 2.277 1.00 65.25 205 HIS A C 1
ATOM 1492 O O . HIS A 1 205 ? 11.969 -4.743 1.277 1.00 65.25 205 HIS A O 1
ATOM 1498 N N . GLY A 1 206 ? 11.404 -5.540 3.338 1.00 54.16 206 GLY A N 1
ATOM 1499 C CA . GLY A 1 206 ? 12.436 -6.573 3.526 1.00 54.16 206 GLY A CA 1
ATOM 1500 C C . GLY A 1 206 ? 12.945 -7.260 2.268 1.00 54.16 206 GLY A C 1
ATOM 1501 O O . GLY A 1 206 ? 12.105 -7.755 1.478 1.00 54.16 206 GLY A O 1
#

Mean predicted aligned error: 14.44 Å

Sequence (206 aa):
MADDSVPPMPPPPPPPPAARRPRRGSAASLASLSTVLSSSSSSSTVTSSSTTTASSASSPSCFSFGAPLPCPFATVTAAFYHQASTCPASTTAVRDLSAAAPRELTYRQLARHAQALALRLRALGVQPGDRIPLVVRRGLEMLVAIWAVLSCGAQYVPLDGGVVPDSTVDHVVRQSGGDVVLCLEATEHRVRNLFPHLAPVLVDHG

Foldseek 3Di:
DDPPPDDDDDAQDDAPDPPCDPPPDDDDDPPDDPPPDDDDDDDDDDDDDDDDDDDPPDDPPDPDDPDDDDDPDPDPLNVLVVCLVPDDCPAWPDWDPPDPDIDTDHSVLLNVLLCVLLVVCVVVVDAAAQEEEEAEAPDSLSSSPCSSCVSRNYHYDYDDNPPDDLVVSLVVVVVSVDQEYEYAPVSVVVCCVSCVRHDYDHRDSD

Nearest PDB structures (foldseek):
  5ey8-assembly8_H  TM=8.564E-01  e=9.498E-08  Mycolicibacterium smegmatis
  3kxw-assembly1_A  TM=8.799E-01  e=2.107E-07  Legionella pneumophila subsp. pneumophila str. Philadelphia 1
  6vhw-assembly3_B  TM=8.889E-01  e=5.428E-06  Klebsiella oxytoca
  6vhx-assembly3_B  TM=8.632E-01  e=4.802E-06  Klebsiella oxytoca
  6vhu-assembly2_B  TM=8.396E-01  e=6.524E-06  Klebsiella oxytoca

pLDDT: mean 77.2, std 22.44, range [30.16, 97.62]

Secondary structure (DSSP, 8-state):
-----PPPPPPPPPPPP-------S--------S-SS-----------------------------PPPPPS-SSHHHHHHHHHHHS-TT-EEEEE-SSSS-EEEEHHHHHHHHHHHHHHHHHTT--TT-EEEEEE-SSHHHHHHHHHHHHTT-EEEEEETTTS-HHHHHHHHHHH--SEEEE-HHHHHHHHHH-TTSEEEE----

Radius of gyration: 24.31 Å; Cα contacts (8 Å, |Δi|>4): 222; chains: 1; bounding box: 52×80×58 Å

Solvent-accessible surface area (backbone atoms only — not comparable to full-at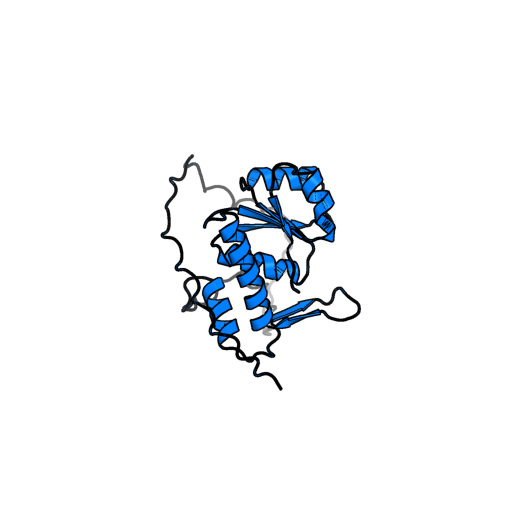om values): 13337 Å² total; per-residue (Å²): 136,82,84,84,78,75,76,83,79,79,78,80,80,79,80,76,78,88,76,76,68,80,83,82,77,80,95,73,84,96,81,87,86,86,87,85,87,85,82,86,82,82,89,83,94,77,84,90,81,92,78,93,74,95,70,83,74,76,66,82,73,72,94,67,84,70,84,88,74,90,70,97,49,96,42,73,62,55,48,49,53,48,48,30,69,74,46,66,77,80,46,71,66,49,74,39,73,91,50,98,64,72,46,74,37,23,33,44,53,42,52,50,42,10,50,55,49,23,53,53,42,44,74,74,65,58,45,65,73,41,34,34,38,35,38,37,58,92,52,70,49,43,54,29,49,50,50,10,34,48,67,44,49,24,41,71,41,90,36,54,63,83,78,61,55,67,72,56,54,52,52,53,46,62,74,39,72,49,63,49,35,39,24,31,74,93,43,39,69,62,50,45,72,78,36,76,86,43,49,78,41,72,53,73,75,127